Protein AF-0000000075577042 (afdb_homodimer)

Structure (mmCIF, N/CA/C/O backbone):
data_AF-0000000075577042-model_v1
#
loop_
_entity.id
_entity.type
_entity.pdbx_description
1 polymer 'HD domain-containing protein'
#
loop_
_atom_site.group_PDB
_atom_site.id
_atom_site.type_symbol
_atom_site.label_atom_id
_atom_site.label_alt_id
_atom_site.label_comp_id
_atom_site.label_asym_id
_atom_site.label_entity_id
_atom_site.label_seq_id
_atom_site.pdbx_PDB_ins_code
_atom_site.Cartn_x
_atom_site.Cartn_y
_atom_site.Cartn_z
_atom_site.occupancy
_atom_site.B_iso_or_equiv
_atom_site.auth_seq_id
_atom_site.auth_comp_id
_atom_site.auth_asym_id
_atom_site.auth_atom_id
_atom_site.pdbx_PDB_model_num
ATOM 1 N N . MET A 1 1 ? -11.438 4.938 -19.297 1 55.34 1 MET A N 1
ATOM 2 C CA . MET A 1 1 ? -10.336 4.996 -20.25 1 55.34 1 MET A CA 1
ATOM 3 C C . MET A 1 1 ? -9 4.707 -19.578 1 55.34 1 MET A C 1
ATOM 5 O O . MET A 1 1 ? -8.234 3.854 -20.031 1 55.34 1 MET A O 1
ATOM 9 N N . GLU A 1 2 ? -8.664 5.363 -18.391 1 62.38 2 GLU A N 1
ATOM 10 C CA . GLU A 1 2 ? -7.391 5.164 -17.703 1 62.38 2 GLU A CA 1
ATOM 11 C C . GLU A 1 2 ? -7.266 3.74 -17.172 1 62.38 2 GLU A C 1
ATOM 13 O O . GLU A 1 2 ? -6.211 3.117 -17.281 1 62.38 2 GLU A O 1
ATOM 18 N N . GLU A 1 3 ? -8.32 3.244 -16.859 1 74.69 3 GLU A N 1
ATOM 19 C CA . GLU A 1 3 ? -8.32 1.887 -16.328 1 74.69 3 GLU A CA 1
ATOM 20 C C . GLU A 1 3 ? -7.992 0.864 -17.406 1 74.69 3 GLU A C 1
ATOM 22 O O . GLU A 1 3 ? -7.309 -0.129 -17.141 1 74.69 3 GLU A O 1
ATOM 27 N N . ARG A 1 4 ? -8.297 1.205 -18.578 1 78.69 4 ARG A N 1
ATOM 28 C CA . ARG A 1 4 ? -8.039 0.289 -19.688 1 78.69 4 ARG A CA 1
ATOM 29 C C . ARG A 1 4 ? -6.543 0.201 -19.984 1 78.69 4 ARG A C 1
ATOM 31 O O . ARG A 1 4 ? -6.027 -0.876 -20.297 1 78.69 4 ARG A O 1
ATOM 38 N N . LYS A 1 5 ? -5.844 1.28 -19.859 1 87.88 5 LYS A N 1
ATOM 39 C CA . LYS A 1 5 ? -4.406 1.312 -20.094 1 87.88 5 LYS A CA 1
ATOM 40 C C . LYS A 1 5 ? -3.66 0.428 -19.094 1 87.88 5 LYS A C 1
ATOM 42 O O . LYS A 1 5 ? -2.736 -0.297 -19.469 1 87.88 5 LYS A O 1
ATOM 47 N N . TYR A 1 6 ? -4.039 0.477 -17.922 1 92.12 6 TYR A N 1
ATOM 48 C CA . TYR A 1 6 ? -3.395 -0.328 -16.891 1 92.12 6 TYR A CA 1
ATOM 49 C C . TYR A 1 6 ? -3.674 -1.812 -17.094 1 92.12 6 TYR A C 1
ATOM 51 O O . TYR A 1 6 ? -2.795 -2.65 -16.891 1 92.12 6 TYR A O 1
ATOM 59 N N . TYR A 1 7 ? -4.848 -2.082 -17.562 1 91.19 7 TYR A N 1
ATOM 60 C CA . TYR A 1 7 ? -5.191 -3.475 -17.828 1 91.19 7 TYR A CA 1
ATOM 61 C C . TYR A 1 7 ? -4.355 -4.027 -18.969 1 91.19 7 TYR A C 1
ATOM 63 O O . TYR A 1 7 ? -3.873 -5.164 -18.906 1 91.19 7 TYR A O 1
ATOM 71 N N . ASP A 1 8 ? -4.238 -3.252 -19.969 1 93.5 8 ASP A N 1
ATOM 72 C CA . ASP A 1 8 ? -3.463 -3.674 -21.125 1 93.5 8 ASP A CA 1
ATOM 73 C C . ASP A 1 8 ? -2 -3.906 -20.75 1 93.5 8 ASP A C 1
ATOM 75 O O . ASP A 1 8 ? -1.391 -4.883 -21.188 1 93.5 8 ASP A O 1
ATOM 79 N N . GLU A 1 9 ? -1.479 -2.951 -20.031 1 95.5 9 GLU A N 1
ATOM 80 C CA . GLU A 1 9 ? -0.095 -3.084 -19.578 1 95.5 9 GLU A CA 1
ATOM 81 C C . GLU A 1 9 ? 0.085 -4.316 -18.703 1 95.5 9 GLU A C 1
ATOM 83 O O . GLU A 1 9 ? 1.055 -5.062 -18.859 1 95.5 9 GLU A O 1
ATOM 88 N N . PHE A 1 10 ? -0.866 -4.527 -17.828 1 96.44 10 PHE A N 1
ATOM 89 C CA . PHE A 1 10 ? -0.838 -5.691 -16.953 1 96.44 10 PHE A CA 1
ATOM 90 C C . PHE A 1 10 ? -0.884 -6.98 -17.766 1 96.44 10 PHE A C 1
ATOM 92 O O . PHE A 1 10 ? -0.1 -7.902 -17.531 1 96.44 10 PHE A O 1
ATOM 99 N N . GLU A 1 11 ? -1.709 -7.059 -18.734 1 95.12 11 GLU A N 1
ATOM 100 C CA . GLU A 1 11 ? -1.852 -8.234 -19.578 1 95.12 11 GLU A CA 1
ATOM 101 C C . GLU A 1 11 ? -0.576 -8.5 -20.375 1 95.12 11 GLU A C 1
ATOM 103 O O . GLU A 1 11 ? -0.197 -9.656 -20.578 1 95.12 11 GLU A O 1
ATOM 108 N N . THR A 1 12 ? -0.001 -7.473 -20.812 1 96.62 12 THR A N 1
ATOM 109 C CA . THR A 1 12 ? 1.25 -7.617 -21.547 1 96.62 12 THR A CA 1
ATOM 110 C C . THR A 1 12 ? 2.332 -8.227 -20.656 1 96.62 12 THR A C 1
ATOM 112 O O . THR A 1 12 ? 3.152 -9.016 -21.141 1 96.62 12 THR A O 1
ATOM 115 N N . ILE A 1 13 ? 2.334 -7.895 -19.438 1 97.38 13 ILE A N 1
ATOM 116 C CA . ILE A 1 13 ? 3.363 -8.312 -18.5 1 97.38 13 ILE A CA 1
ATOM 117 C C . ILE A 1 13 ? 3.133 -9.766 -18.094 1 97.38 13 ILE A C 1
ATOM 119 O O . ILE A 1 13 ? 4.082 -10.547 -17.984 1 97.38 13 ILE A O 1
ATOM 123 N N . VAL A 1 14 ? 1.852 -10.148 -17.891 1 97.69 14 VAL A N 1
ATOM 124 C CA . VAL A 1 14 ? 1.598 -11.438 -17.25 1 97.69 14 VAL A CA 1
ATOM 125 C C . VAL A 1 14 ? 0.786 -12.328 -18.188 1 97.69 14 VAL A C 1
ATOM 127 O O . VAL A 1 14 ? 0.326 -13.398 -17.797 1 97.69 14 VAL A O 1
ATOM 130 N N . GLY A 1 15 ? 0.576 -11.961 -19.438 1 96.44 15 GLY A N 1
ATOM 131 C CA . GLY A 1 15 ? -0.274 -12.688 -20.359 1 96.44 15 GLY A CA 1
ATOM 132 C C . GLY A 1 15 ? 0.127 -14.141 -20.516 1 96.44 15 GLY A C 1
ATOM 133 O O . GLY A 1 15 ? -0.731 -15.023 -20.609 1 96.44 15 GLY A O 1
ATOM 134 N N . ASP A 1 16 ? 1.371 -14.438 -20.609 1 97.31 16 ASP A N 1
ATOM 135 C CA . ASP A 1 16 ? 1.864 -15.797 -20.781 1 97.31 16 ASP A CA 1
ATOM 136 C C . ASP A 1 16 ? 1.497 -16.672 -19.578 1 97.31 16 ASP A C 1
ATOM 138 O O . ASP A 1 16 ? 1.239 -17.859 -19.719 1 97.31 16 ASP A O 1
ATOM 142 N N . ILE A 1 17 ? 1.481 -16.062 -18.344 1 97.38 17 ILE A N 1
ATOM 143 C CA . ILE A 1 17 ? 1.089 -16.797 -17.141 1 97.38 17 ILE A CA 1
ATOM 144 C C . ILE A 1 17 ? -0.416 -17.062 -17.172 1 97.38 17 ILE A C 1
ATOM 146 O O . ILE A 1 17 ? -0.865 -18.172 -16.906 1 97.38 17 ILE A O 1
ATOM 150 N N . LEU A 1 18 ? -1.154 -16.109 -17.609 1 95.75 18 LEU A N 1
ATOM 151 C CA . LEU A 1 18 ? -2.611 -16.156 -17.578 1 95.75 18 LEU A CA 1
ATOM 152 C C . LEU A 1 18 ? -3.137 -17.266 -18.484 1 95.75 18 LEU A C 1
ATOM 154 O O . LEU A 1 18 ? -4.141 -17.906 -18.172 1 95.75 18 LEU A O 1
ATOM 158 N N . ILE A 1 19 ? -2.459 -17.484 -19.531 1 95 19 ILE A N 1
ATOM 159 C CA . ILE A 1 19 ? -2.988 -18.422 -20.516 1 95 19 ILE A CA 1
ATOM 160 C C . ILE A 1 19 ? -2.336 -19.781 -20.328 1 95 19 ILE A C 1
ATOM 162 O O . ILE A 1 19 ? -2.678 -20.75 -21.016 1 95 19 ILE A O 1
ATOM 166 N N . HIS A 1 20 ? -1.366 -19.859 -19.438 1 96.5 20 HIS A N 1
ATOM 167 C CA . HIS A 1 20 ? -0.684 -21.125 -19.219 1 96.5 20 HIS A CA 1
ATOM 168 C C . HIS A 1 20 ? -1.641 -22.172 -18.672 1 96.5 20 HIS A C 1
ATOM 170 O O . HIS A 1 20 ? -2.42 -21.891 -17.766 1 96.5 20 HIS A O 1
ATOM 176 N N . ASN A 1 21 ? -1.578 -23.391 -19.156 1 96.06 21 ASN A N 1
ATOM 177 C CA . ASN A 1 21 ? -2.5 -24.453 -18.797 1 96.06 21 ASN A CA 1
ATOM 178 C C . ASN A 1 21 ? -2.465 -24.75 -17.312 1 96.06 21 ASN A C 1
ATOM 180 O O . ASN A 1 21 ? -3.51 -24.922 -16.672 1 96.06 21 ASN A O 1
ATOM 184 N N . GLU A 1 22 ? -1.273 -24.812 -16.766 1 96.25 22 GLU A N 1
ATOM 185 C CA . GLU A 1 22 ? -1.146 -25.141 -15.352 1 96.25 22 GLU A CA 1
ATOM 186 C C . GLU A 1 22 ? -1.732 -24.047 -14.469 1 96.25 22 GLU A C 1
ATOM 188 O O . GLU A 1 22 ? -2.342 -24.328 -13.438 1 96.25 22 GLU A O 1
ATOM 193 N N . PHE A 1 23 ? -1.488 -22.797 -14.836 1 96 23 PHE A N 1
ATOM 194 C CA . PHE A 1 23 ? -2.037 -21.688 -14.062 1 96 23 PHE A CA 1
ATOM 195 C C . PHE A 1 23 ? -3.559 -21.672 -14.148 1 96 23 PHE A C 1
ATOM 197 O O . PHE A 1 23 ? -4.238 -21.375 -13.164 1 96 23 PHE A O 1
ATOM 204 N N . GLN A 1 24 ? -4.113 -22.047 -15.273 1 93.94 24 GLN A N 1
ATOM 205 C CA . GLN A 1 24 ? -5.555 -22.062 -15.484 1 93.94 24 GLN A CA 1
ATOM 206 C C . GLN A 1 24 ? -6.23 -23.094 -14.586 1 93.94 24 GLN A C 1
ATOM 208 O O . GLN A 1 24 ? -7.426 -22.984 -14.297 1 93.94 24 GLN A O 1
ATOM 213 N N . LYS A 1 25 ? -5.484 -24.062 -14.078 1 92.81 25 LYS A N 1
ATOM 214 C CA . LYS A 1 25 ? -6.035 -25.078 -13.195 1 92.81 25 LYS A CA 1
ATOM 215 C C . LYS A 1 25 ? -6.473 -24.484 -11.859 1 92.81 25 LYS A C 1
ATOM 217 O O . LYS A 1 25 ? -7.262 -25.078 -11.133 1 92.81 25 LYS A O 1
ATOM 222 N N . LEU A 1 26 ? -5.973 -23.328 -11.562 1 93.31 26 LEU A N 1
ATOM 223 C CA . LEU A 1 26 ? -6.344 -22.656 -10.32 1 93.31 26 LEU A CA 1
ATOM 224 C C . LEU A 1 26 ? -7.832 -22.328 -10.305 1 93.31 26 LEU A C 1
ATOM 226 O O . LEU A 1 26 ? -8.406 -22.094 -9.242 1 93.31 26 LEU A O 1
ATOM 230 N N . LYS A 1 27 ? -8.453 -22.281 -11.445 1 89.75 27 LYS A N 1
ATOM 231 C CA . LYS A 1 27 ? -9.883 -21.984 -11.539 1 89.75 27 LYS A CA 1
ATOM 232 C C . LYS A 1 27 ? -10.711 -23.062 -10.82 1 89.75 27 LYS A C 1
ATOM 234 O O . LYS A 1 27 ? -11.828 -22.797 -10.383 1 89.75 27 LYS A O 1
ATOM 239 N N . LYS A 1 28 ? -10.125 -24.203 -10.641 1 88.31 28 LYS A N 1
ATOM 240 C CA . LYS A 1 28 ? -10.836 -25.328 -10.047 1 88.31 28 LYS A CA 1
ATOM 241 C C . LYS A 1 28 ? -10.656 -25.359 -8.531 1 88.31 28 LYS A C 1
ATOM 243 O O . LYS A 1 28 ? -11.281 -26.172 -7.848 1 88.31 28 LYS A O 1
ATOM 248 N N . ILE A 1 29 ? -9.812 -24.547 -8.078 1 87.31 29 ILE A N 1
ATOM 249 C CA . ILE A 1 29 ? -9.523 -24.547 -6.652 1 87.31 29 ILE A CA 1
ATOM 250 C C . ILE A 1 29 ? -10.305 -23.406 -5.98 1 87.31 29 ILE A C 1
ATOM 252 O O . ILE A 1 29 ? -10.195 -22.25 -6.383 1 87.31 29 ILE A O 1
ATOM 256 N N . ASP A 1 30 ? -11.055 -23.781 -5.027 1 80.44 30 ASP A N 1
ATOM 257 C CA . ASP A 1 30 ? -11.852 -22.812 -4.301 1 80.44 30 ASP A CA 1
ATOM 258 C C . ASP A 1 30 ? -10.969 -21.969 -3.375 1 80.44 30 ASP A C 1
ATOM 260 O O . ASP A 1 30 ? -10.062 -22.484 -2.73 1 80.44 30 ASP A O 1
ATOM 264 N N . HIS A 1 31 ? -11.195 -20.688 -3.375 1 79.75 31 HIS A N 1
ATOM 265 C CA . HIS A 1 31 ? -10.531 -19.719 -2.498 1 79.75 31 HIS A CA 1
ATOM 266 C C . HIS A 1 31 ? -11.492 -18.625 -2.07 1 79.75 31 HIS A C 1
ATOM 268 O O . HIS A 1 31 ? -11.805 -17.719 -2.855 1 79.75 31 HIS A O 1
ATOM 274 N N . HIS A 1 32 ? -11.82 -18.641 -0.871 1 70.94 32 HIS A N 1
ATOM 275 C CA . HIS A 1 32 ? -12.703 -17.641 -0.269 1 70.94 32 HIS A CA 1
ATOM 276 C C . HIS A 1 32 ? -13.969 -17.453 -1.096 1 70.94 32 HIS A C 1
ATOM 278 O O . HIS A 1 32 ? -14.453 -16.328 -1.256 1 70.94 32 HIS A O 1
ATOM 284 N N . GLY A 1 33 ? -14.359 -18.453 -1.792 1 67.5 33 GLY A N 1
ATOM 285 C CA . GLY A 1 33 ? -15.602 -18.375 -2.537 1 67.5 33 GLY A CA 1
ATOM 286 C C . GLY A 1 33 ? -15.43 -17.828 -3.941 1 67.5 33 GLY A C 1
ATOM 287 O O . GLY A 1 33 ? -16.359 -17.875 -4.746 1 67.5 33 GLY A O 1
ATOM 288 N N . ASN A 1 34 ? -14.359 -17.25 -4.391 1 69.25 34 ASN A N 1
ATOM 289 C CA . ASN A 1 34 ? -14.156 -16.609 -5.684 1 69.25 34 ASN A CA 1
ATOM 290 C C . ASN A 1 34 ? -13.25 -17.438 -6.59 1 69.25 34 ASN A C 1
ATOM 292 O O . ASN A 1 34 ? -13.211 -17.219 -7.801 1 69.25 34 ASN A O 1
ATOM 296 N N . GLY A 1 35 ? -12.547 -18.438 -5.965 1 85.25 35 GLY A N 1
ATOM 297 C CA . GLY A 1 35 ? -11.578 -19.234 -6.699 1 85.25 35 GLY A CA 1
ATOM 298 C C . GLY A 1 35 ? -10.164 -18.703 -6.602 1 85.25 35 GLY A C 1
ATOM 299 O O . GLY A 1 35 ? -9.961 -17.484 -6.543 1 85.25 35 GLY A O 1
ATOM 300 N N . LEU A 1 36 ? -9.305 -19.547 -6.633 1 92.56 36 LEU A N 1
ATOM 301 C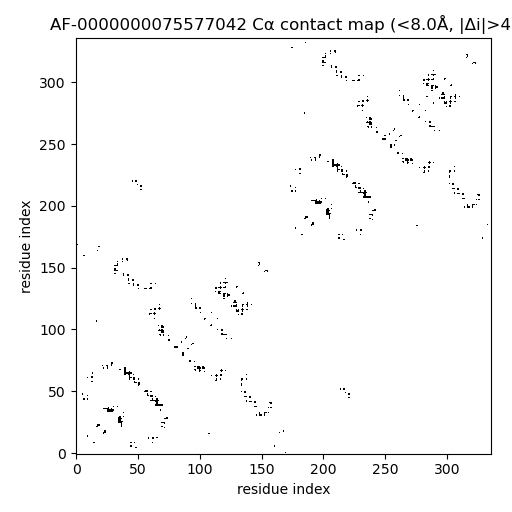 CA . LEU A 1 36 ? -7.895 -19.219 -6.453 1 92.56 36 LEU A CA 1
ATOM 302 C C . LEU A 1 36 ? -7.355 -18.453 -7.66 1 92.56 36 LEU A C 1
ATOM 304 O O . LEU A 1 36 ? -6.496 -17.578 -7.516 1 92.56 36 LEU A O 1
ATOM 308 N N . PHE A 1 37 ? -7.895 -18.734 -8.852 1 93.56 37 PHE A N 1
ATOM 309 C CA . PHE A 1 37 ? -7.484 -18.047 -10.062 1 93.56 37 PHE A CA 1
ATOM 310 C C . PHE A 1 37 ? -7.824 -16.562 -9.984 1 93.56 37 PHE A C 1
ATOM 312 O O . PHE A 1 37 ? -6.957 -15.711 -10.18 1 93.56 37 PHE A O 1
ATOM 319 N N . GLN A 1 38 ? -9.008 -16.25 -9.664 1 92.94 38 GLN A N 1
ATOM 320 C CA . GLN A 1 38 ? -9.453 -14.867 -9.578 1 92.94 38 GLN A CA 1
ATOM 321 C C . GLN A 1 38 ? -8.711 -14.109 -8.484 1 92.94 38 GLN A C 1
ATOM 323 O O . GLN A 1 38 ? -8.344 -12.945 -8.664 1 92.94 38 GLN A O 1
ATOM 328 N N . HIS A 1 39 ? -8.5 -14.781 -7.359 1 93.88 39 HIS A N 1
ATOM 329 C CA . HIS A 1 39 ? -7.738 -14.188 -6.266 1 93.88 39 HIS A CA 1
ATOM 330 C C . HIS A 1 39 ? -6.332 -13.812 -6.715 1 93.88 39 HIS A C 1
ATOM 332 O O . HIS A 1 39 ? -5.871 -12.695 -6.469 1 93.88 39 HIS A O 1
ATOM 338 N N . SER A 1 40 ? -5.676 -14.711 -7.383 1 96.5 40 SER A N 1
ATOM 339 C CA . SER A 1 40 ? -4.305 -14.508 -7.836 1 96.5 40 SER A CA 1
ATOM 340 C C . SER A 1 40 ? -4.215 -13.352 -8.828 1 96.5 40 SER A C 1
ATOM 342 O O . SER A 1 40 ? -3.295 -12.539 -8.766 1 96.5 40 SER A O 1
ATOM 344 N N . VAL A 1 41 ? -5.184 -13.305 -9.711 1 95.69 41 VAL A N 1
ATOM 345 C CA . VAL A 1 41 ? -5.199 -12.25 -10.719 1 95.69 41 VAL A CA 1
ATOM 346 C C . VAL A 1 41 ? -5.445 -10.898 -10.055 1 95.69 41 VAL A C 1
ATOM 348 O O . VAL A 1 41 ? -4.805 -9.898 -10.391 1 95.69 41 VAL A O 1
ATOM 351 N N . ALA A 1 42 ? -6.344 -10.883 -9.133 1 94.94 42 ALA A N 1
ATOM 352 C CA . ALA A 1 42 ? -6.641 -9.641 -8.414 1 94.94 42 ALA A CA 1
ATOM 353 C C . ALA A 1 42 ? -5.406 -9.133 -7.672 1 94.94 42 ALA A C 1
ATOM 355 O O . ALA A 1 42 ? -5.055 -7.957 -7.773 1 94.94 42 ALA A O 1
ATOM 356 N N . VAL A 1 43 ? -4.816 -10.07 -6.949 1 97.31 43 VAL A N 1
ATOM 357 C CA . VAL A 1 43 ? -3.617 -9.703 -6.207 1 97.31 43 VAL A CA 1
ATOM 358 C C . VAL A 1 43 ? -2.531 -9.234 -7.172 1 97.31 43 VAL A C 1
ATOM 360 O O . VAL A 1 43 ? -1.835 -8.258 -6.906 1 97.31 43 VAL A O 1
ATOM 363 N N . GLY A 1 44 ? -2.381 -9.945 -8.266 1 98.06 44 GLY A N 1
ATOM 364 C CA . GLY A 1 44 ? -1.432 -9.539 -9.289 1 98.06 44 GLY A CA 1
ATOM 365 C C . GLY A 1 44 ? -1.694 -8.141 -9.82 1 98.06 44 GLY A C 1
ATOM 366 O O . GLY A 1 44 ? -0.778 -7.32 -9.906 1 98.06 44 GLY A O 1
ATOM 367 N N . TYR A 1 45 ? -2.922 -7.883 -10.109 1 96.75 45 TYR A N 1
ATOM 368 C CA . TYR A 1 45 ? -3.285 -6.613 -10.727 1 96.75 45 TYR A CA 1
ATOM 369 C C . TYR A 1 45 ? -3.086 -5.457 -9.758 1 96.75 45 TYR A C 1
ATOM 371 O O . TYR A 1 45 ? -2.49 -4.438 -10.109 1 96.75 45 TYR A O 1
ATOM 379 N N . TYR A 1 46 ? -3.572 -5.578 -8.602 1 96.81 46 TYR A N 1
ATOM 380 C CA . TYR A 1 46 ? -3.467 -4.488 -7.641 1 96.81 46 TYR A CA 1
ATOM 381 C C . TYR A 1 46 ? -2.018 -4.277 -7.215 1 96.81 46 TYR A C 1
ATOM 383 O O . TYR A 1 46 ? -1.603 -3.146 -6.945 1 96.81 46 TYR A O 1
ATOM 391 N N . SER A 1 47 ? -1.264 -5.336 -7.102 1 98.06 47 SER A N 1
ATOM 392 C CA . SER A 1 47 ? 0.161 -5.184 -6.828 1 98.06 47 SER A CA 1
ATOM 393 C C . SER A 1 47 ? 0.859 -4.422 -7.949 1 98.06 47 SER A C 1
ATOM 395 O O . SER A 1 47 ? 1.718 -3.574 -7.691 1 98.06 47 SER A O 1
ATOM 397 N N . PHE A 1 48 ? 0.472 -4.758 -9.188 1 97.88 48 PHE A N 1
ATOM 398 C CA . PHE A 1 48 ? 0.973 -4.043 -10.359 1 97.88 48 PHE A CA 1
ATOM 399 C C . PHE A 1 48 ? 0.623 -2.564 -10.281 1 97.88 48 PHE A C 1
ATOM 401 O O . PHE A 1 48 ? 1.469 -1.705 -10.539 1 97.88 48 PHE A O 1
ATOM 408 N N . ARG A 1 49 ? -0.567 -2.301 -9.891 1 96.88 49 ARG A N 1
ATOM 409 C CA . ARG A 1 49 ? -1.02 -0.917 -9.797 1 96.88 49 ARG A CA 1
ATOM 410 C C . ARG A 1 49 ? -0.234 -0.154 -8.734 1 96.88 49 ARG A C 1
ATOM 412 O O . ARG A 1 49 ? 0.126 1.008 -8.938 1 96.88 49 ARG A O 1
ATOM 419 N N . VAL A 1 50 ? -0.007 -0.759 -7.656 1 96.5 50 VAL A N 1
ATOM 420 C CA . VAL A 1 50 ? 0.768 -0.148 -6.582 1 96.5 50 VAL A CA 1
ATOM 421 C C . VAL A 1 50 ? 2.205 0.083 -7.047 1 96.5 50 VAL A C 1
ATOM 423 O O . VAL A 1 50 ? 2.773 1.153 -6.816 1 96.5 50 VAL A O 1
ATOM 426 N N . ALA A 1 51 ? 2.758 -0.899 -7.688 1 96.69 51 ALA A N 1
ATOM 427 C CA . ALA A 1 51 ? 4.113 -0.766 -8.211 1 96.69 51 ALA A CA 1
ATOM 428 C C . ALA A 1 51 ? 4.211 0.414 -9.18 1 96.69 51 ALA A C 1
ATOM 430 O O . ALA A 1 51 ? 5.184 1.175 -9.141 1 96.69 51 ALA A O 1
ATOM 431 N N . ARG A 1 52 ? 3.236 0.498 -9.984 1 95.5 52 ARG A N 1
ATOM 432 C CA . ARG A 1 52 ? 3.203 1.578 -10.969 1 95.5 52 ARG A CA 1
ATOM 433 C C . ARG A 1 52 ? 3.102 2.938 -10.281 1 95.5 52 ARG A C 1
ATOM 435 O O . ARG A 1 52 ? 3.746 3.9 -10.703 1 95.5 52 ARG A O 1
ATOM 442 N N . LEU A 1 53 ? 2.305 3.014 -9.305 1 93.38 53 LEU A N 1
ATOM 443 C CA . LEU A 1 53 ? 2.08 4.25 -8.562 1 93.38 53 LEU A CA 1
ATOM 444 C C . LEU A 1 53 ? 3.371 4.734 -7.91 1 93.38 53 LEU A C 1
ATOM 446 O O . LEU A 1 53 ? 3.648 5.938 -7.891 1 93.38 53 LEU A O 1
ATOM 450 N N . PHE A 1 54 ? 4.195 3.809 -7.426 1 93.19 54 PHE A N 1
ATOM 451 C CA . PHE A 1 54 ? 5.355 4.188 -6.625 1 93.19 54 PHE A CA 1
ATOM 452 C C . PHE A 1 54 ? 6.637 4.066 -7.441 1 93.19 54 PHE A C 1
ATOM 454 O O . PHE A 1 54 ? 7.738 4.238 -6.91 1 93.19 54 PHE A O 1
ATOM 461 N N . GLY A 1 55 ? 6.488 3.723 -8.688 1 92.94 55 GLY A N 1
ATOM 462 C CA . GLY A 1 55 ? 7.641 3.641 -9.57 1 92.94 55 GLY A CA 1
ATOM 463 C C . GLY A 1 55 ? 8.523 2.441 -9.289 1 92.94 55 GLY A C 1
ATOM 464 O O . GLY A 1 55 ? 9.75 2.527 -9.406 1 92.94 55 GLY A O 1
ATOM 465 N N . LEU A 1 56 ? 7.977 1.399 -8.891 1 94.06 56 LEU A N 1
ATOM 466 C CA . LEU A 1 56 ? 8.695 0.161 -8.625 1 94.06 56 LEU A CA 1
ATOM 467 C C . LEU A 1 56 ? 8.75 -0.719 -9.867 1 94.06 56 LEU A C 1
ATOM 469 O O . LEU A 1 56 ? 8.289 -0.315 -10.938 1 94.06 56 LEU A O 1
ATOM 473 N N . ASP A 1 57 ? 9.391 -1.89 -9.758 1 96.75 57 ASP A N 1
ATOM 474 C CA . ASP A 1 57 ? 9.508 -2.82 -10.875 1 96.75 57 ASP A CA 1
ATOM 475 C C . ASP A 1 57 ? 8.188 -3.533 -11.141 1 96.75 57 ASP A C 1
ATOM 477 O O . ASP A 1 57 ? 7.957 -4.633 -10.641 1 96.75 57 ASP A O 1
ATOM 481 N N . CYS A 1 58 ? 7.418 -2.953 -12.023 1 97.81 58 CYS A N 1
ATOM 482 C CA . CYS A 1 58 ? 6.066 -3.416 -12.305 1 97.81 58 CYS A CA 1
ATOM 483 C C . CYS A 1 58 ? 6.074 -4.863 -12.789 1 97.81 58 CYS A C 1
ATOM 485 O O . CYS A 1 58 ? 5.238 -5.664 -12.367 1 97.81 58 CYS A O 1
ATOM 487 N N . ARG A 1 59 ? 6.965 -5.172 -13.617 1 98.12 59 ARG A N 1
ATOM 488 C CA . ARG A 1 59 ? 7.012 -6.516 -14.18 1 98.12 59 ARG A CA 1
ATOM 489 C C . ARG A 1 59 ? 7.285 -7.559 -13.102 1 98.12 59 ARG A C 1
ATOM 491 O O . ARG A 1 59 ? 6.551 -8.539 -12.984 1 98.12 59 ARG A O 1
ATOM 498 N N . SER A 1 60 ? 8.32 -7.336 -12.359 1 98.44 60 SER A N 1
ATOM 499 C CA . SER A 1 60 ? 8.695 -8.289 -11.32 1 98.44 60 SER A CA 1
ATOM 500 C C . SER A 1 60 ? 7.582 -8.461 -10.297 1 98.44 60 SER A C 1
ATOM 502 O O . SER A 1 60 ? 7.23 -9.586 -9.93 1 98.44 60 SER A O 1
ATOM 504 N N . ILE A 1 61 ? 7.035 -7.355 -9.898 1 98.5 61 ILE A N 1
ATOM 505 C CA . ILE A 1 61 ? 6.039 -7.391 -8.828 1 98.5 61 ILE A CA 1
ATOM 506 C C . ILE A 1 61 ? 4.754 -8.031 -9.344 1 98.5 61 ILE A C 1
ATOM 508 O O . ILE A 1 61 ? 4.156 -8.867 -8.664 1 98.5 61 ILE A O 1
ATOM 512 N N . ALA A 1 62 ? 4.32 -7.699 -10.539 1 98.62 62 ALA A N 1
ATOM 513 C CA . ALA A 1 62 ? 3.117 -8.297 -11.109 1 98.62 62 ALA A CA 1
ATOM 514 C C . ALA A 1 62 ? 3.262 -9.812 -11.234 1 98.62 62 ALA A C 1
ATOM 516 O O . ALA A 1 62 ? 2.373 -10.562 -10.828 1 98.62 62 ALA A O 1
ATOM 517 N N . ARG A 1 63 ? 4.367 -10.25 -11.734 1 98.62 63 ARG A N 1
ATOM 518 C CA . ARG A 1 63 ? 4.574 -11.672 -11.984 1 98.62 63 ARG A CA 1
ATOM 519 C C . ARG A 1 63 ? 4.742 -12.438 -10.688 1 98.62 63 ARG A C 1
ATOM 521 O O . ARG A 1 63 ? 4.18 -13.523 -10.523 1 98.62 63 ARG A O 1
ATOM 528 N N . GLY A 1 64 ? 5.508 -11.867 -9.734 1 98.62 64 GLY A N 1
ATOM 529 C CA . GLY A 1 64 ? 5.605 -12.5 -8.43 1 98.62 64 GLY A CA 1
ATOM 530 C C . GLY A 1 64 ? 4.273 -12.578 -7.707 1 98.62 64 GLY A C 1
ATOM 531 O O . GLY A 1 64 ? 3.961 -13.602 -7.082 1 98.62 64 GLY A O 1
ATOM 532 N N . ALA A 1 65 ? 3.512 -11.562 -7.848 1 98.69 65 ALA A N 1
ATOM 533 C CA . ALA A 1 65 ? 2.23 -11.477 -7.152 1 98.69 65 ALA A CA 1
ATOM 534 C C . ALA A 1 65 ? 1.229 -12.477 -7.723 1 98.69 65 ALA A C 1
ATOM 536 O O . ALA A 1 65 ? 0.521 -13.156 -6.973 1 98.69 65 ALA A O 1
ATOM 537 N N . ILE A 1 66 ? 1.121 -12.555 -9.039 1 98.06 66 ILE A N 1
ATOM 538 C CA . ILE A 1 66 ? 0.132 -13.438 -9.648 1 98.06 66 ILE A CA 1
ATOM 539 C C . ILE A 1 66 ? 0.452 -14.891 -9.297 1 98.06 66 ILE A C 1
ATOM 541 O O . ILE A 1 66 ? -0.451 -15.727 -9.195 1 98.06 66 ILE A O 1
ATOM 545 N N . LEU A 1 67 ? 1.704 -15.188 -9.008 1 98.25 67 LEU A N 1
ATOM 546 C CA . LEU A 1 67 ? 2.139 -16.562 -8.781 1 98.25 67 LEU A CA 1
ATOM 547 C C . LEU A 1 67 ? 2.242 -16.859 -7.289 1 98.25 67 LEU A C 1
ATOM 549 O O . LEU A 1 67 ? 2.666 -17.953 -6.895 1 98.25 67 LEU A O 1
ATOM 553 N N . HIS A 1 68 ? 1.856 -15.93 -6.426 1 97.88 68 HIS A N 1
ATOM 554 C CA . HIS A 1 68 ? 2.146 -16.078 -5 1 97.88 68 HIS A CA 1
ATOM 555 C C . HIS A 1 68 ? 1.466 -17.312 -4.422 1 97.88 68 HIS A C 1
ATOM 557 O O . HIS A 1 68 ? 2.004 -17.953 -3.516 1 97.88 68 HIS A O 1
ATOM 563 N N . ASP A 1 69 ? 0.343 -17.656 -4.957 1 95.12 69 ASP A N 1
ATOM 564 C CA . ASP A 1 69 ? -0.448 -18.781 -4.496 1 95.12 69 ASP A CA 1
ATOM 565 C C . ASP A 1 69 ? -0.569 -19.844 -5.59 1 95.12 69 ASP A C 1
ATOM 567 O O . ASP A 1 69 ? -1.633 -20.438 -5.766 1 95.12 69 ASP A O 1
ATOM 571 N N . PHE A 1 70 ? 0.437 -19.969 -6.336 1 96.31 70 PHE A N 1
ATOM 572 C CA . PHE A 1 70 ? 0.423 -20.938 -7.434 1 96.31 70 PHE A CA 1
ATOM 573 C C . PHE A 1 70 ? 0.655 -22.344 -6.914 1 96.31 70 PHE A C 1
ATOM 575 O O . PHE A 1 70 ? 1.642 -23 -7.277 1 96.31 70 PHE A O 1
ATOM 582 N N . PHE A 1 71 ? -0.347 -22.766 -6.086 1 90.56 71 PHE A N 1
ATOM 583 C CA . PHE A 1 71 ? -0.312 -24.141 -5.609 1 90.56 71 PHE A CA 1
ATOM 584 C C . PHE A 1 71 ? -1.429 -24.953 -6.246 1 90.56 71 PHE A C 1
ATOM 586 O O . PHE A 1 71 ? -2.514 -24.438 -6.512 1 90.56 71 PHE A O 1
ATOM 593 N N . LEU A 1 72 ? -1.25 -26.016 -6.922 1 82.44 72 LEU A N 1
ATOM 594 C CA . LEU A 1 72 ? -2.125 -26.797 -7.785 1 82.44 72 LEU A CA 1
ATOM 595 C C . LEU A 1 72 ? -2.92 -27.812 -6.969 1 82.44 72 LEU A C 1
ATOM 597 O O . LEU A 1 72 ? -3.781 -28.516 -7.512 1 82.44 72 LEU A O 1
ATOM 601 N N . GLU A 1 73 ? -2.686 -28.047 -5.738 1 73.25 73 GLU A N 1
ATOM 602 C CA . GLU A 1 73 ? -3.467 -28.984 -4.93 1 73.25 73 GLU A CA 1
ATOM 603 C C . GLU A 1 73 ? -4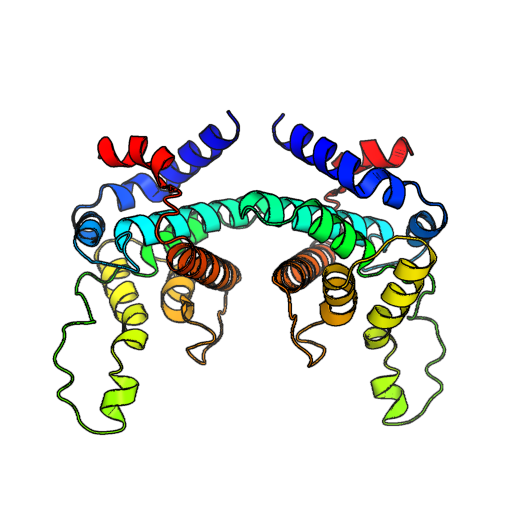.098 -28.281 -3.732 1 73.25 73 GLU A C 1
ATOM 605 O O . GLU A 1 73 ? -3.484 -27.391 -3.133 1 73.25 73 GLU A O 1
ATOM 610 N N . SER A 1 74 ? -5.484 -28.547 -3.676 1 59.47 74 SER A N 1
ATOM 611 C CA . SER A 1 74 ? -6.168 -27.953 -2.535 1 59.47 74 SER A CA 1
ATOM 612 C C . SER A 1 74 ? -5.621 -28.5 -1.217 1 59.47 74 SER A C 1
ATOM 614 O O . SER A 1 74 ? -5.371 -29.688 -1.091 1 59.47 74 SER A O 1
ATOM 616 N N . TRP A 1 75 ? -4.934 -27.734 -0.514 1 50.59 75 TRP A N 1
ATOM 617 C CA . TRP A 1 75 ? -4.422 -28.172 0.779 1 50.59 75 TRP A CA 1
ATOM 618 C C . TRP A 1 75 ? -5.562 -28.453 1.755 1 50.59 75 TRP A C 1
ATOM 620 O O . TRP A 1 75 ? -5.375 -29.125 2.764 1 50.59 75 TRP A O 1
ATOM 630 N N . GLN A 1 76 ? -6.672 -27.859 1.619 1 49.47 76 GLN A N 1
ATOM 631 C CA . GLN A 1 76 ? -7.719 -28.031 2.621 1 49.47 76 GLN A CA 1
ATOM 632 C C . GLN A 1 76 ? -8.102 -29.5 2.76 1 49.47 76 GLN A C 1
ATOM 634 O O . GLN A 1 76 ? -8.531 -29.938 3.828 1 49.47 76 GLN A O 1
ATOM 639 N N . GLY A 1 77 ? -8.078 -30.234 1.747 1 44.69 77 GLY A N 1
ATOM 640 C CA . GLY A 1 77 ? -8.578 -31.594 1.828 1 44.69 77 GLY A CA 1
ATOM 641 C C . GLY A 1 77 ? -7.547 -32.562 2.334 1 44.69 77 GLY A C 1
ATOM 642 O O . GLY A 1 77 ? -7.809 -33.781 2.402 1 44.69 77 GLY A O 1
ATOM 643 N N . LYS A 1 78 ? -6.438 -32.219 2.381 1 46.56 78 LYS A N 1
ATOM 644 C CA . LYS A 1 78 ? -5.574 -33.312 2.805 1 46.56 78 LYS A CA 1
ATOM 645 C C . LYS A 1 78 ? -5.777 -33.625 4.281 1 46.56 78 LYS A C 1
ATOM 647 O O . LYS A 1 78 ? -6.047 -32.75 5.086 1 46.56 78 LYS A O 1
ATOM 652 N N . VAL A 1 79 ? -6.18 -34.875 4.625 1 42.94 79 VAL A N 1
ATOM 653 C CA . VAL A 1 79 ? -6.516 -35.594 5.863 1 42.94 79 VAL A CA 1
ATOM 654 C C . VAL A 1 79 ? -5.543 -35.188 6.969 1 42.94 79 VAL A C 1
ATOM 656 O O . VAL A 1 79 ? -4.324 -35.281 6.805 1 42.94 79 VAL A O 1
ATOM 659 N N . LYS A 1 80 ? -6.051 -34.406 7.871 1 48.28 80 LYS A N 1
ATOM 660 C CA . LYS A 1 80 ? -5.496 -34.062 9.18 1 48.28 80 LYS A CA 1
ATOM 661 C C . LYS A 1 80 ? -4.945 -35.312 9.875 1 48.28 80 LYS A C 1
ATOM 663 O O . LYS A 1 80 ? -5.648 -35.938 10.664 1 48.28 80 LYS A O 1
ATOM 668 N N . THR A 1 81 ? -4.203 -36.031 9.211 1 41.56 81 THR A N 1
ATOM 669 C CA . THR A 1 81 ? -3.898 -37.25 9.953 1 41.56 81 THR A CA 1
ATOM 670 C C . THR A 1 81 ? -2.93 -36.969 11.102 1 41.56 81 THR A C 1
ATOM 672 O O . THR A 1 81 ? -2.637 -37.844 11.914 1 41.56 81 THR A O 1
ATOM 675 N N . GLY A 1 82 ? -1.957 -36.094 11.008 1 42.72 82 GLY A N 1
ATOM 676 C CA . GLY A 1 82 ? -0.946 -36.188 12.047 1 42.72 82 GLY A CA 1
ATOM 677 C C . GLY A 1 82 ? -1.336 -35.469 13.328 1 42.72 82 GLY A C 1
ATOM 678 O O . GLY A 1 82 ? -2.271 -34.688 13.336 1 42.72 82 GLY A O 1
ATOM 679 N N . LYS A 1 83 ? -1.036 -36.094 14.445 1 45.75 83 LYS A N 1
ATOM 680 C CA . LYS A 1 83 ? -1.228 -35.625 15.812 1 45.75 83 LYS A CA 1
ATOM 681 C C . LYS A 1 83 ? -0.076 -34.719 16.234 1 45.75 83 LYS A C 1
ATOM 683 O O . LYS A 1 83 ? 1.056 -34.875 15.781 1 45.75 83 LYS A O 1
ATOM 688 N N . GLY A 1 84 ? -0.163 -33.594 16.922 1 44.44 84 GLY A N 1
ATOM 689 C CA . GLY A 1 84 ? 0.744 -32.75 17.672 1 44.44 84 GLY A CA 1
ATOM 690 C C . GLY A 1 84 ? 1.305 -31.594 16.844 1 44.44 84 GLY A C 1
ATOM 691 O O . GLY A 1 84 ? 0.588 -31 16.047 1 44.44 84 GLY A O 1
ATOM 692 N N . LEU A 1 85 ? 2.695 -31.297 17.141 1 44.56 85 LEU A N 1
ATOM 693 C CA . LEU A 1 85 ? 3.461 -30.188 16.594 1 44.56 85 LEU A CA 1
ATOM 694 C C . LEU A 1 85 ? 3.52 -30.266 15.07 1 44.56 85 LEU A C 1
ATOM 696 O O . LEU A 1 85 ? 3.564 -29.234 14.391 1 44.56 85 LEU A O 1
ATOM 700 N N . LYS A 1 86 ? 3.703 -31.391 14.562 1 44.03 86 LYS A N 1
ATOM 701 C CA . LYS A 1 86 ? 3.693 -31.641 13.125 1 44.03 86 LYS A CA 1
ATOM 702 C C . LYS A 1 86 ? 2.371 -31.188 12.5 1 44.03 86 LYS A C 1
ATOM 704 O O . LYS A 1 86 ? 2.346 -30.688 11.375 1 44.03 86 LYS A O 1
ATOM 709 N N . ARG A 1 87 ? 1.338 -31.406 13.164 1 46.28 87 ARG A N 1
ATOM 710 C CA . ARG A 1 87 ? 0.004 -30.969 12.766 1 46.28 87 ARG A CA 1
ATOM 711 C C . ARG A 1 87 ? -0.049 -29.453 12.602 1 46.28 87 ARG A C 1
ATOM 713 O O . ARG A 1 87 ? -0.666 -28.953 11.664 1 46.28 87 ARG A O 1
ATOM 720 N N . ILE A 1 88 ? 0.525 -28.812 13.594 1 45.56 88 ILE A N 1
ATOM 721 C CA . ILE A 1 88 ? 0.518 -27.344 13.562 1 45.56 88 ILE A CA 1
ATOM 722 C C . ILE A 1 88 ? 1.344 -26.859 12.375 1 45.56 88 ILE A C 1
ATOM 724 O O . ILE A 1 88 ? 0.937 -25.938 11.664 1 45.56 88 ILE A O 1
ATOM 728 N N . LYS A 1 89 ? 2.557 -27.406 12.273 1 47.06 89 LYS A N 1
ATOM 729 C CA . LYS A 1 89 ? 3.412 -27.125 11.133 1 47.06 89 LYS A CA 1
ATOM 730 C C . LYS A 1 89 ? 2.736 -27.531 9.82 1 47.06 89 LYS A C 1
ATOM 732 O O . LYS A 1 89 ? 2.914 -26.875 8.797 1 47.06 89 LYS A O 1
ATOM 737 N N . GLU A 1 90 ? 2.193 -28.719 9.859 1 47.12 90 GLU A N 1
ATOM 738 C CA . GLU A 1 90 ? 1.357 -29.234 8.773 1 47.12 90 GLU A CA 1
ATOM 739 C C . GLU A 1 90 ? 0.11 -28.375 8.586 1 47.12 90 GLU A C 1
ATOM 741 O O . GLU A 1 90 ? -0.718 -28.656 7.715 1 47.12 90 GLU A O 1
ATOM 746 N N . MET A 1 91 ? -0.117 -27.641 9.617 1 50.03 91 MET A N 1
ATOM 747 C CA . MET A 1 91 ? -1.268 -26.797 9.289 1 50.03 91 MET A CA 1
ATOM 748 C C . MET A 1 91 ? -1.07 -26.109 7.938 1 50.03 91 MET A C 1
ATOM 750 O O . MET A 1 91 ? -0.174 -25.281 7.785 1 50.03 91 MET A O 1
ATOM 754 N N . HIS A 1 92 ? -1.303 -27 6.926 1 52.09 92 HIS A N 1
ATOM 755 C CA . HIS A 1 92 ? -1.312 -27 5.465 1 52.09 92 HIS A CA 1
ATOM 756 C C . HIS A 1 92 ? -1.371 -25.594 4.906 1 52.09 92 HIS A C 1
ATOM 758 O O . HIS A 1 92 ? -0.739 -25.281 3.891 1 52.09 92 HIS A O 1
ATOM 764 N N . GLY A 1 93 ? -1.79 -24.734 5.715 1 59.97 93 GLY A N 1
ATOM 765 C CA . GLY A 1 93 ? -1.969 -23.375 5.199 1 59.97 93 GLY A CA 1
ATOM 766 C C . GLY A 1 93 ? -0.673 -22.594 5.117 1 59.97 93 GLY A C 1
ATOM 767 O O . GLY A 1 93 ? -0.518 -21.734 4.254 1 59.97 93 GLY A O 1
ATOM 768 N N . PHE A 1 94 ? 0.376 -23.094 5.844 1 72 94 PHE A N 1
ATOM 769 C CA . PHE A 1 94 ? 1.608 -22.328 5.859 1 72 94 PHE A CA 1
ATOM 770 C C . PHE A 1 94 ? 2.652 -22.938 4.938 1 72 94 PHE A C 1
ATOM 772 O O . PHE A 1 94 ? 3.711 -22.344 4.711 1 72 94 PHE A O 1
ATOM 779 N N . SER A 1 95 ? 2.254 -24.016 4.289 1 81.44 95 SER A N 1
ATOM 780 C CA . SER A 1 95 ? 3.213 -24.656 3.391 1 81.44 95 SER A CA 1
ATOM 781 C C . SER A 1 95 ? 2.961 -24.25 1.942 1 81.44 95 SER A C 1
ATOM 783 O O . SER A 1 95 ? 3.822 -24.438 1.081 1 81.44 95 SER A O 1
ATOM 785 N N . HIS A 1 96 ? 1.881 -23.562 1.783 1 89.75 96 HIS A N 1
ATOM 786 C CA . HIS A 1 96 ? 1.499 -23.344 0.394 1 89.75 96 HIS A CA 1
ATOM 787 C C . HIS A 1 96 ? 2.48 -22.406 -0.303 1 89.75 96 HIS A C 1
ATOM 789 O O . HIS A 1 96 ? 2.701 -22.516 -1.511 1 89.75 96 HIS A O 1
ATOM 795 N N . PRO A 1 97 ? 3.17 -21.594 0.461 1 93.5 97 PRO A N 1
ATOM 796 C CA . PRO A 1 97 ? 4.109 -20.719 -0.246 1 93.5 97 PRO A CA 1
ATOM 797 C C . PRO A 1 97 ? 5.285 -21.484 -0.852 1 93.5 97 PRO A C 1
ATOM 799 O O . PRO A 1 97 ? 5.715 -21.172 -1.967 1 93.5 97 PRO A O 1
ATOM 802 N N . LYS A 1 98 ? 5.762 -22.422 -0.154 1 92.75 98 LYS A N 1
ATOM 803 C CA . LYS A 1 98 ? 6.863 -23.219 -0.679 1 92.75 98 LYS A CA 1
ATOM 804 C C . LYS A 1 98 ? 6.43 -24.016 -1.904 1 92.75 98 LYS A C 1
ATOM 806 O O . LYS A 1 98 ? 7.168 -24.094 -2.889 1 92.75 98 LYS A O 1
ATOM 811 N N . THR A 1 99 ? 5.27 -24.609 -1.812 1 93.5 99 THR A N 1
ATOM 812 C CA . THR A 1 99 ? 4.727 -25.344 -2.947 1 93.5 99 THR A CA 1
ATOM 813 C C . THR A 1 99 ? 4.535 -24.422 -4.148 1 93.5 99 THR A C 1
ATOM 815 O O . THR A 1 99 ? 4.848 -24.797 -5.281 1 93.5 99 THR A O 1
ATOM 818 N N . ALA A 1 100 ? 4.027 -23.25 -3.881 1 96.5 100 ALA A N 1
ATOM 819 C CA . ALA A 1 100 ? 3.832 -22.266 -4.945 1 96.5 100 ALA A CA 1
ATOM 820 C C . ALA A 1 100 ? 5.156 -21.922 -5.621 1 96.5 100 ALA A C 1
ATOM 822 O O . ALA A 1 100 ? 5.227 -21.812 -6.844 1 96.5 100 ALA A O 1
ATOM 823 N N . LEU A 1 101 ? 6.199 -21.812 -4.777 1 96.88 101 LEU A N 1
ATOM 824 C CA . LEU A 1 101 ? 7.508 -21.469 -5.332 1 96.88 101 LEU A CA 1
ATOM 825 C C . LEU A 1 101 ? 8.047 -22.609 -6.191 1 96.88 101 LEU A C 1
ATOM 827 O O . LEU A 1 101 ? 8.602 -22.359 -7.27 1 96.88 101 LEU A O 1
ATOM 831 N N . VAL A 1 102 ? 7.945 -23.781 -5.773 1 96.12 102 VAL A N 1
ATOM 832 C CA . VAL A 1 102 ? 8.398 -24.953 -6.531 1 96.12 102 VAL A CA 1
ATOM 833 C C . VAL A 1 102 ? 7.699 -25 -7.887 1 96.12 102 VAL A C 1
ATOM 835 O O . VAL A 1 102 ? 8.352 -25.156 -8.922 1 96.12 102 VAL A O 1
ATOM 838 N N . ASN A 1 103 ? 6.371 -24.797 -7.875 1 96.69 103 ASN A N 1
ATOM 839 C CA . ASN A 1 103 ? 5.613 -24.797 -9.125 1 96.69 103 ASN A CA 1
ATOM 840 C C . ASN A 1 103 ? 6.012 -23.625 -10.023 1 96.69 103 ASN A C 1
ATOM 842 O O . ASN A 1 103 ? 6.164 -23.797 -11.234 1 96.69 103 ASN A O 1
ATOM 846 N N . ALA A 1 104 ? 6.172 -22.484 -9.43 1 97.94 104 ALA A N 1
ATOM 847 C CA . ALA A 1 104 ? 6.547 -21.297 -10.195 1 97.94 104 ALA A CA 1
ATOM 848 C C . ALA A 1 104 ? 7.883 -21.516 -10.906 1 97.94 104 ALA A C 1
ATOM 850 O O . ALA A 1 104 ? 8.039 -21.141 -12.07 1 97.94 104 ALA A O 1
ATOM 851 N N . ARG A 1 105 ? 8.812 -22.109 -10.211 1 97.5 105 ARG A N 1
ATOM 852 C CA . ARG A 1 105 ? 10.133 -22.359 -10.781 1 97.5 105 ARG A CA 1
ATOM 853 C C . ARG A 1 105 ? 10.078 -23.422 -11.867 1 97.5 105 ARG A C 1
ATOM 855 O O . ARG A 1 105 ? 10.852 -23.391 -12.828 1 97.5 105 ARG A O 1
ATOM 862 N N . LYS A 1 106 ? 9.211 -24.297 -11.719 1 97.31 106 LYS A N 1
ATOM 863 C CA . LYS A 1 106 ? 9.07 -25.391 -12.68 1 97.31 106 LYS A CA 1
ATOM 864 C C . LYS A 1 106 ? 8.531 -24.891 -14.016 1 97.31 106 LYS A C 1
ATOM 866 O O . LYS A 1 106 ? 8.977 -25.344 -15.078 1 97.31 106 LYS A O 1
ATOM 871 N N . PHE A 1 107 ? 7.625 -23.906 -14 1 97.56 107 PHE A N 1
ATOM 872 C CA . PHE A 1 107 ? 6.879 -23.609 -15.219 1 97.56 107 PHE A CA 1
ATOM 873 C C . PHE A 1 107 ? 7.23 -22.219 -15.734 1 97.56 107 PHE A C 1
ATOM 875 O O . PHE A 1 107 ? 6.961 -21.906 -16.891 1 97.56 107 PHE A O 1
ATOM 882 N N . PHE A 1 108 ? 7.84 -21.375 -14.852 1 97.88 108 PHE A N 1
ATOM 883 C CA . PHE A 1 108 ? 8.141 -20.016 -15.25 1 97.88 108 PHE A CA 1
ATOM 884 C C . PHE A 1 108 ? 9.547 -19.609 -14.805 1 97.88 108 PHE A C 1
ATOM 886 O O . PHE A 1 108 ? 10.148 -20.281 -13.969 1 97.88 108 PHE A O 1
ATOM 893 N N . GLU A 1 109 ? 10.078 -18.531 -15.445 1 96.81 109 GLU A N 1
ATOM 894 C CA . GLU A 1 109 ? 11.328 -17.938 -14.992 1 96.81 109 GLU A CA 1
ATOM 895 C C . GLU A 1 109 ? 11.094 -16.969 -13.836 1 96.81 109 GLU A C 1
ATOM 897 O O . GLU A 1 109 ? 10.43 -15.938 -14 1 96.81 109 GLU A O 1
ATOM 902 N N . ILE A 1 110 ? 11.68 -17.328 -12.711 1 95.62 110 ILE A N 1
ATOM 903 C CA . ILE A 1 110 ? 11.477 -16.594 -11.477 1 95.62 110 ILE A CA 1
ATOM 904 C C . ILE A 1 110 ? 12.82 -16.094 -10.938 1 95.62 110 ILE A C 1
ATOM 906 O O . ILE A 1 110 ? 13.773 -16.859 -10.828 1 95.62 110 ILE A O 1
ATOM 910 N N . ASP A 1 111 ? 12.945 -14.812 -10.664 1 96.06 111 ASP A N 1
ATOM 911 C CA . ASP A 1 111 ? 14.164 -14.305 -10.031 1 96.06 111 ASP A CA 1
ATOM 912 C C . ASP A 1 111 ? 14.047 -14.328 -8.516 1 96.06 111 ASP A C 1
ATOM 914 O O . ASP A 1 111 ? 13.031 -14.773 -7.969 1 96.06 111 ASP A O 1
ATOM 918 N N . GLU A 1 112 ? 15.086 -13.922 -7.816 1 96.88 112 GLU A N 1
ATOM 919 C CA . GLU A 1 112 ? 15.141 -14.039 -6.363 1 96.88 112 GLU A CA 1
ATOM 920 C C . GLU A 1 112 ? 14.133 -13.117 -5.695 1 96.88 112 GLU A C 1
ATOM 922 O O . GLU A 1 112 ? 13.602 -13.438 -4.629 1 96.88 112 GLU A O 1
ATOM 927 N N . ARG A 1 113 ? 13.898 -12.008 -6.258 1 97.56 113 ARG A N 1
ATOM 928 C CA . ARG A 1 113 ? 12.906 -11.086 -5.719 1 97.56 113 ARG A CA 1
ATOM 929 C C . ARG A 1 113 ? 11.508 -11.695 -5.773 1 97.56 113 ARG A C 1
ATOM 931 O O . ARG A 1 113 ? 10.75 -11.625 -4.801 1 97.56 113 ARG A O 1
ATOM 938 N N . GLN A 1 114 ? 11.188 -12.281 -6.891 1 98.31 114 GLN A N 1
ATOM 939 C CA . GLN A 1 114 ? 9.898 -12.945 -7.047 1 98.31 114 GLN A CA 1
ATOM 940 C C . GLN A 1 114 ? 9.773 -14.141 -6.113 1 98.31 114 GLN A C 1
ATOM 942 O O . GLN A 1 114 ? 8.711 -14.383 -5.535 1 98.31 114 GLN A O 1
ATOM 947 N N . ALA A 1 115 ? 10.875 -14.852 -5.984 1 97.94 115 ALA A N 1
ATOM 948 C CA . ALA A 1 115 ? 10.883 -15.969 -5.039 1 97.94 115 ALA A CA 1
ATOM 949 C C . ALA A 1 115 ? 10.57 -15.492 -3.625 1 97.94 115 ALA A C 1
ATOM 951 O O . ALA A 1 115 ? 9.812 -16.141 -2.898 1 97.94 115 ALA A O 1
ATOM 952 N N . ASP A 1 116 ? 11.164 -14.414 -3.268 1 97.56 116 ASP A N 1
ATOM 953 C CA . ASP A 1 116 ? 10.922 -13.82 -1.956 1 97.56 116 ASP A CA 1
ATOM 954 C C . ASP A 1 116 ? 9.453 -13.422 -1.793 1 97.56 116 ASP A C 1
ATOM 956 O O . ASP A 1 116 ? 8.859 -13.648 -0.737 1 97.56 116 ASP A O 1
ATOM 960 N N . MET A 1 117 ? 8.836 -12.797 -2.785 1 97.88 117 MET A N 1
ATOM 961 C CA . MET A 1 117 ? 7.43 -12.406 -2.766 1 97.88 117 MET A CA 1
ATOM 962 C C . MET A 1 117 ? 6.535 -13.617 -2.496 1 97.88 117 MET A C 1
ATOM 964 O O . MET A 1 117 ? 5.613 -13.547 -1.681 1 97.88 117 MET A O 1
ATOM 968 N N . ILE A 1 118 ? 6.855 -14.688 -3.164 1 97.56 118 ILE A N 1
ATOM 969 C CA . ILE A 1 118 ? 6.02 -15.883 -3.109 1 97.56 118 ILE A CA 1
ATOM 970 C C . ILE A 1 118 ? 6.148 -16.547 -1.737 1 97.56 118 ILE A C 1
ATOM 972 O O . ILE A 1 118 ? 5.148 -16.797 -1.062 1 97.56 118 ILE A O 1
ATOM 976 N N . VAL A 1 119 ? 7.352 -16.672 -1.251 1 96.06 119 VAL A N 1
ATOM 977 C CA . VAL A 1 119 ? 7.602 -17.453 -0.051 1 96.06 119 VAL A CA 1
ATOM 978 C C . VAL A 1 119 ? 7.203 -16.656 1.188 1 96.06 119 VAL A C 1
ATOM 980 O O . VAL A 1 119 ? 6.766 -17.234 2.189 1 96.06 119 VAL A O 1
ATOM 983 N N . LYS A 1 120 ? 7.277 -15.414 1.1 1 95.69 120 LYS A N 1
ATOM 984 C CA . LYS A 1 120 ? 7.117 -14.625 2.316 1 95.69 120 LYS A CA 1
ATOM 985 C C . LYS A 1 120 ? 5.762 -13.93 2.342 1 95.69 120 LYS A C 1
ATOM 987 O O . LYS A 1 120 ? 5.484 -13.133 3.244 1 95.69 120 LYS A O 1
ATOM 992 N N . HIS A 1 121 ? 4.828 -14.203 1.45 1 95.31 121 HIS A N 1
ATOM 993 C CA . HIS A 1 121 ? 3.617 -13.406 1.312 1 95.31 121 HIS A CA 1
ATOM 994 C C . HIS A 1 121 ? 2.689 -13.602 2.504 1 95.31 121 HIS A C 1
ATOM 996 O O . HIS A 1 121 ? 1.763 -12.812 2.713 1 95.31 121 HIS A O 1
ATOM 1002 N N . MET A 1 122 ? 2.922 -14.594 3.291 1 91.06 122 MET A N 1
ATOM 1003 C CA . MET A 1 122 ? 2.047 -14.859 4.43 1 91.06 122 MET A CA 1
ATOM 1004 C C . MET A 1 122 ? 2.521 -14.109 5.672 1 91.06 122 MET A C 1
ATOM 1006 O O . MET A 1 122 ? 1.907 -14.211 6.734 1 91.06 122 MET A O 1
ATOM 1010 N N . PHE A 1 123 ? 3.52 -13.359 5.539 1 89.94 123 PHE A N 1
ATOM 1011 C CA . PHE A 1 123 ? 3.934 -12.508 6.648 1 89.94 123 PHE A CA 1
ATOM 1012 C C . PHE A 1 123 ? 2.811 -11.562 7.059 1 89.94 123 PHE A C 1
ATOM 1014 O O . PHE A 1 123 ? 2.105 -11.023 6.203 1 89.94 123 PHE A O 1
ATOM 1021 N N . PRO A 1 124 ? 2.578 -11.281 8.336 1 80.62 124 PRO A N 1
ATOM 1022 C CA . PRO A 1 124 ? 3.338 -11.695 9.516 1 80.62 124 PRO A CA 1
ATOM 1023 C C . PRO A 1 124 ? 2.834 -13 10.117 1 80.62 124 PRO A C 1
ATOM 1025 O O . PRO A 1 124 ? 3.234 -13.375 11.227 1 80.62 124 PRO A O 1
ATOM 1028 N N . LEU A 1 125 ? 1.886 -13.727 9.461 1 78.31 125 LEU A N 1
ATOM 1029 C CA . LEU A 1 125 ? 1.461 -15.031 9.953 1 78.31 125 LEU A CA 1
ATOM 1030 C C . LEU A 1 125 ? 2.643 -15.992 10.031 1 78.31 125 LEU A C 1
ATOM 1032 O O . LEU A 1 125 ? 2.645 -16.906 10.859 1 78.31 125 LEU A O 1
ATOM 1036 N N . THR A 1 126 ? 3.551 -15.844 9.156 1 78.31 126 THR A N 1
ATOM 1037 C CA . THR A 1 126 ? 4.855 -16.484 9.258 1 78.31 126 THR A CA 1
ATOM 1038 C C . THR A 1 126 ? 5.902 -15.5 9.766 1 78.31 126 THR A C 1
ATOM 1040 O O . THR A 1 126 ? 5.84 -14.305 9.477 1 78.31 126 THR A O 1
ATOM 1043 N N . PRO A 1 127 ? 6.832 -15.914 10.414 1 81 127 PRO A N 1
ATOM 1044 C CA . PRO A 1 127 ? 7.695 -15 11.172 1 81 127 PRO A CA 1
ATOM 1045 C C . PRO A 1 127 ? 8.789 -14.375 10.305 1 81 127 PRO A C 1
ATOM 1047 O O . PRO A 1 127 ? 9.414 -13.398 10.711 1 81 127 PRO A O 1
ATOM 1050 N N . ILE A 1 128 ? 9.055 -14.875 9.195 1 84.06 128 ILE A N 1
ATOM 1051 C CA . ILE A 1 128 ? 10.148 -14.359 8.383 1 84.06 128 ILE A CA 1
ATOM 1052 C C . ILE A 1 128 ? 9.664 -13.172 7.551 1 84.06 128 ILE A C 1
ATOM 1054 O O . ILE A 1 128 ? 8.844 -13.344 6.648 1 84.06 128 ILE A O 1
ATOM 1058 N N . PRO A 1 129 ? 10.211 -12.016 7.801 1 88.75 129 PRO A N 1
ATOM 1059 C CA . PRO A 1 129 ? 9.742 -10.82 7.098 1 88.75 129 PRO A CA 1
ATOM 1060 C C . PRO A 1 129 ? 10.242 -10.758 5.656 1 88.75 129 PRO A C 1
ATOM 1062 O O . PRO A 1 129 ? 11.281 -11.336 5.328 1 88.75 129 PRO A O 1
ATOM 1065 N N . PRO A 1 130 ? 9.5 -9.969 4.785 1 92.25 130 PRO A N 1
ATOM 1066 C CA . PRO A 1 130 ? 9.938 -9.742 3.406 1 92.25 130 PRO A CA 1
ATOM 1067 C C . PRO A 1 130 ? 11.297 -9.039 3.332 1 92.25 130 PRO A C 1
ATOM 1069 O O . PRO A 1 130 ? 11.609 -8.203 4.184 1 92.25 130 PRO A O 1
ATOM 1072 N N . LYS A 1 131 ? 12.023 -9.422 2.309 1 90.88 131 LYS A N 1
ATOM 1073 C 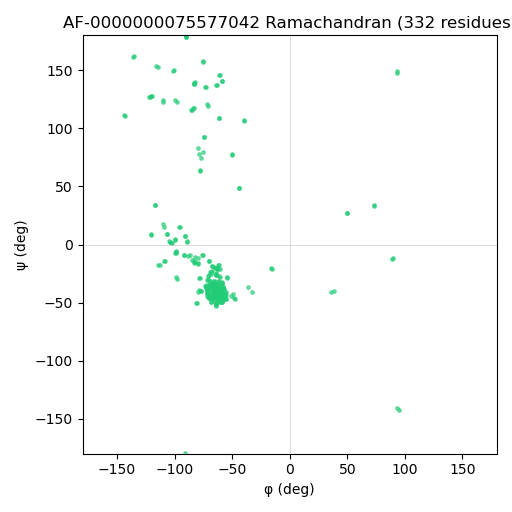CA . LYS A 1 131 ? 13.344 -8.836 2.115 1 90.88 131 LYS A CA 1
ATOM 1074 C C . LYS A 1 131 ? 13.305 -7.707 1.085 1 90.88 131 LYS A C 1
ATOM 1076 O O . LYS A 1 131 ? 14.125 -6.789 1.131 1 90.88 131 LYS A O 1
ATOM 1081 N N . HIS A 1 132 ? 12.414 -7.844 0.206 1 93.12 132 HIS A N 1
ATOM 1082 C CA . HIS A 1 132 ? 12.344 -6.898 -0.902 1 93.12 132 HIS A CA 1
ATOM 1083 C C . HIS A 1 132 ? 11.055 -6.082 -0.854 1 93.12 132 HIS A C 1
ATOM 1085 O O . HIS A 1 132 ? 10.039 -6.555 -0.346 1 93.12 132 HIS A O 1
ATOM 1091 N N . VAL A 1 133 ? 11.094 -4.941 -1.374 1 92.06 133 VAL A N 1
ATOM 1092 C CA . VAL A 1 133 ? 9.953 -4.031 -1.356 1 92.06 133 VAL A CA 1
ATOM 1093 C C . VAL A 1 133 ? 8.766 -4.68 -2.059 1 92.06 133 VAL A C 1
ATOM 1095 O O . VAL A 1 133 ? 7.617 -4.516 -1.629 1 92.06 133 VAL A O 1
ATOM 1098 N N . GLY A 1 134 ? 9.023 -5.375 -3.1 1 95.94 134 GLY A N 1
ATOM 1099 C CA . GLY A 1 134 ? 7.953 -6.074 -3.791 1 95.94 134 GLY A CA 1
ATOM 1100 C C . GLY A 1 134 ? 7.211 -7.055 -2.906 1 95.94 134 GLY A C 1
ATOM 1101 O O . GLY A 1 134 ? 5.996 -7.215 -3.029 1 95.94 134 GLY A O 1
ATOM 1102 N N . SER A 1 135 ? 7.93 -7.684 -2.037 1 97.06 135 SER A N 1
ATOM 1103 C CA . SER A 1 135 ? 7.324 -8.648 -1.128 1 97.06 135 SER A CA 1
ATOM 1104 C C . SER A 1 135 ? 6.379 -7.965 -0.144 1 97.06 135 SER A C 1
ATOM 1106 O O . SER A 1 135 ? 5.328 -8.508 0.193 1 97.06 135 SER A O 1
ATOM 1108 N N . TRP A 1 136 ? 6.789 -6.844 0.275 1 93.19 136 TRP A N 1
ATOM 1109 C CA . TRP A 1 136 ? 5.918 -6.066 1.153 1 93.19 136 TRP A CA 1
ATOM 1110 C C . TRP A 1 136 ? 4.633 -5.668 0.434 1 93.19 136 TRP A C 1
ATOM 1112 O O . TRP A 1 136 ? 3.545 -5.742 1.01 1 93.19 136 TRP A O 1
ATOM 1122 N N . VAL A 1 137 ? 4.762 -5.219 -0.785 1 95.88 137 VAL A N 1
ATOM 1123 C CA . VAL A 1 137 ? 3.615 -4.824 -1.598 1 95.88 137 VAL A CA 1
ATOM 1124 C C . VAL A 1 137 ? 2.662 -6.004 -1.756 1 95.88 137 VAL A C 1
ATOM 1126 O O . VAL A 1 137 ? 1.465 -5.887 -1.48 1 95.88 137 VAL A O 1
ATOM 1129 N N . VAL A 1 138 ? 3.201 -7.141 -2.123 1 98.06 138 VAL A N 1
ATOM 1130 C CA . VAL A 1 138 ? 2.383 -8.312 -2.398 1 98.06 138 VAL A CA 1
ATOM 1131 C C . VAL A 1 138 ? 1.695 -8.781 -1.115 1 98.06 138 VAL A C 1
ATOM 1133 O O . VAL A 1 138 ? 0.511 -9.125 -1.128 1 98.06 138 VAL A O 1
ATOM 1136 N N . THR A 1 139 ? 2.41 -8.773 -0.025 1 95.88 139 THR A N 1
ATOM 1137 C CA . THR A 1 139 ? 1.854 -9.18 1.263 1 95.88 139 THR A CA 1
ATOM 1138 C C . THR A 1 139 ? 0.685 -8.281 1.653 1 95.88 139 THR A C 1
ATOM 1140 O O . THR A 1 139 ? -0.384 -8.766 2.023 1 95.88 139 THR A O 1
ATOM 1143 N N . ALA A 1 140 ? 0.874 -6.992 1.501 1 93.75 140 ALA A N 1
ATOM 1144 C CA . ALA A 1 140 ? -0.167 -6.035 1.87 1 93.75 140 ALA A CA 1
ATOM 1145 C C . ALA A 1 140 ? -1.372 -6.148 0.941 1 93.75 140 ALA A C 1
ATOM 1147 O O . ALA A 1 140 ? -2.518 -6.164 1.398 1 93.75 140 ALA A O 1
ATOM 1148 N N . VAL A 1 141 ? -1.167 -6.223 -0.326 1 96.56 141 VAL A N 1
ATOM 1149 C CA . VAL A 1 141 ? -2.242 -6.297 -1.31 1 96.56 141 VAL A CA 1
ATOM 1150 C C . VAL A 1 141 ? -3.006 -7.605 -1.146 1 96.56 141 VAL A C 1
ATOM 1152 O O . VAL A 1 141 ? -4.238 -7.629 -1.208 1 96.56 141 VAL A O 1
ATOM 1155 N N . ASP A 1 142 ? -2.273 -8.727 -0.949 1 95.69 142 ASP A N 1
ATOM 1156 C CA . ASP A 1 142 ? -2.906 -10.023 -0.724 1 95.69 142 ASP A CA 1
ATOM 1157 C C . ASP A 1 142 ? -3.877 -9.961 0.453 1 95.69 142 ASP A C 1
ATOM 1159 O O . ASP A 1 142 ? -5.016 -10.422 0.351 1 95.69 142 ASP A O 1
ATOM 1163 N N . LYS A 1 143 ? -3.434 -9.391 1.521 1 91.5 143 LYS A N 1
ATOM 1164 C CA . LYS A 1 143 ? -4.277 -9.281 2.707 1 91.5 143 LYS A CA 1
ATOM 1165 C C . LYS A 1 143 ? -5.508 -8.414 2.43 1 91.5 143 LYS A C 1
ATOM 1167 O O . LYS A 1 143 ? -6.609 -8.734 2.885 1 91.5 143 LYS A O 1
ATOM 1172 N N . TRP A 1 144 ? -5.332 -7.387 1.708 1 91 144 TRP A N 1
ATOM 1173 C CA . TRP A 1 144 ? -6.449 -6.508 1.377 1 91 144 TRP A CA 1
ATOM 1174 C C . TRP A 1 144 ? -7.453 -7.223 0.478 1 91 144 TRP A C 1
ATOM 1176 O O . TRP A 1 144 ? -8.664 -7.16 0.716 1 91 144 TRP A O 1
ATOM 1186 N N . VAL A 1 145 ? -7 -7.863 -0.498 1 92.25 145 VAL A N 1
ATOM 1187 C CA . VAL A 1 145 ? -7.871 -8.562 -1.439 1 92.25 145 VAL A CA 1
ATOM 1188 C C . VAL A 1 145 ? -8.609 -9.688 -0.722 1 92.25 145 VAL A C 1
ATOM 1190 O O . VAL A 1 145 ? -9.828 -9.836 -0.879 1 92.25 145 VAL A O 1
ATOM 1193 N N . ALA A 1 146 ? -7.848 -10.43 0.07 1 89.38 146 ALA A N 1
ATOM 1194 C CA . ALA A 1 146 ? -8.453 -11.531 0.811 1 89.38 146 ALA A CA 1
ATOM 1195 C C . ALA A 1 146 ? -9.539 -11.031 1.757 1 89.38 146 ALA A C 1
ATOM 1197 O O . ALA A 1 146 ? -10.617 -11.625 1.849 1 89.38 146 ALA A O 1
ATOM 1198 N N . THR A 1 147 ? -9.234 -10 2.48 1 87.38 147 THR A N 1
ATOM 1199 C CA . THR A 1 147 ? -10.195 -9.43 3.42 1 87.38 147 THR A CA 1
ATOM 1200 C C . THR A 1 147 ? -11.461 -8.977 2.691 1 87.38 147 THR A C 1
ATOM 1202 O O . THR A 1 147 ? -12.57 -9.227 3.152 1 87.38 147 THR A O 1
ATOM 1205 N N . ASN A 1 148 ? -11.289 -8.289 1.59 1 86.38 148 ASN A N 1
ATOM 1206 C CA . ASN A 1 148 ? -12.438 -7.824 0.812 1 86.38 148 ASN A CA 1
ATOM 1207 C C . ASN A 1 148 ? -13.258 -8.992 0.277 1 86.38 148 ASN A C 1
ATOM 1209 O O . ASN A 1 148 ? -14.492 -8.914 0.224 1 86.38 148 ASN A O 1
ATOM 1213 N N . GLU A 1 149 ? -12.555 -9.992 -0.109 1 85.75 149 GLU A N 1
ATOM 1214 C CA . GLU A 1 149 ? -13.25 -11.18 -0.602 1 85.75 149 GLU A CA 1
ATOM 1215 C C . GLU A 1 149 ? -14.047 -11.859 0.511 1 85.75 149 GLU A C 1
ATOM 1217 O O . GLU A 1 149 ? -15.133 -12.375 0.272 1 85.75 149 GLU A O 1
ATOM 1222 N N . LEU A 1 150 ? -13.484 -11.82 1.617 1 79.56 150 LEU A N 1
ATOM 1223 C CA . LEU A 1 150 ? -14.141 -12.453 2.756 1 79.56 150 LEU A CA 1
ATOM 1224 C C . LEU A 1 150 ? -15.352 -11.641 3.199 1 79.56 150 LEU A C 1
ATOM 1226 O O . LEU A 1 150 ? -16.375 -12.203 3.611 1 79.56 150 LEU A O 1
ATOM 1230 N N . VAL A 1 151 ? -15.188 -10.367 3.133 1 77.38 151 VAL A N 1
ATOM 1231 C CA . VAL A 1 151 ? -16.234 -9.484 3.627 1 77.38 151 VAL A CA 1
ATOM 1232 C C . VAL A 1 151 ? -17.328 -9.336 2.568 1 77.38 151 VAL A C 1
ATOM 1234 O O . VAL A 1 151 ? -18.516 -9.344 2.889 1 77.38 151 VAL A O 1
ATOM 1237 N N . PHE A 1 152 ? -16.812 -9.023 1.359 1 71.5 152 PHE A N 1
ATOM 1238 C CA . PHE A 1 152 ? -17.797 -8.688 0.334 1 71.5 152 PHE A CA 1
ATOM 1239 C C . PHE A 1 152 ? -18.109 -9.898 -0.529 1 71.5 152 PHE A C 1
ATOM 1241 O O . PHE A 1 152 ? -19.031 -9.859 -1.347 1 71.5 152 PHE A O 1
ATOM 1248 N N . LYS A 1 153 ? -17.703 -11.047 -0.006 1 61 153 LYS A N 1
ATOM 1249 C CA . LYS A 1 153 ? -17.875 -12.305 -0.729 1 61 153 LYS A CA 1
ATOM 1250 C C . LYS A 1 153 ? -17.625 -12.117 -2.223 1 61 153 LYS A C 1
ATOM 1252 O O . LYS A 1 153 ? -17.141 -13.031 -2.895 1 61 153 LYS A O 1
ATOM 1257 N N . LYS A 1 154 ? -18.172 -10.844 -2.803 1 50.59 154 LYS A N 1
ATOM 1258 C CA . LYS A 1 154 ? -18.297 -10.75 -4.254 1 50.59 154 LYS A CA 1
ATOM 1259 C C . LYS A 1 154 ? -17.281 -9.773 -4.836 1 50.59 154 LYS A C 1
ATOM 1261 O O . LYS A 1 154 ? -17.469 -9.258 -5.938 1 50.59 154 LYS A O 1
ATOM 1266 N N . THR A 1 155 ? -16.297 -9.398 -4.238 1 46.09 155 THR A N 1
ATOM 1267 C CA . THR A 1 155 ? -15.602 -8.305 -4.914 1 46.09 155 THR A CA 1
ATOM 1268 C C . THR A 1 155 ? -14.812 -8.828 -6.117 1 46.09 155 THR A C 1
ATOM 1270 O O . THR A 1 155 ? -13.859 -9.586 -5.957 1 46.09 155 THR A O 1
ATOM 1273 N N . GLN A 1 156 ? -15.406 -9.062 -7.195 1 43.69 156 GLN A N 1
ATOM 1274 C CA . GLN A 1 156 ? -14.695 -9.523 -8.383 1 43.69 156 GLN A CA 1
ATOM 1275 C C . GLN A 1 156 ? -13.961 -8.375 -9.07 1 43.69 156 GLN A C 1
ATOM 1277 O O . GLN A 1 156 ? -14.602 -7.457 -9.602 1 43.69 156 GLN A O 1
ATOM 1282 N N . PRO A 1 157 ? -12.867 -7.879 -8.578 1 41.88 157 PRO A N 1
ATOM 1283 C CA . PRO A 1 157 ? -12.195 -6.914 -9.453 1 41.88 157 PRO A CA 1
ATOM 1284 C C . PRO A 1 157 ? -12.367 -7.238 -10.938 1 41.88 157 PRO A C 1
ATOM 1286 O O . PRO A 1 157 ? -12.344 -6.332 -11.773 1 41.88 157 PRO A O 1
ATOM 1289 N N . ILE A 1 158 ? -12.289 -8.508 -11.305 1 44.34 158 ILE A N 1
ATOM 1290 C CA . ILE A 1 158 ? -12.016 -9.133 -12.594 1 44.34 158 ILE A CA 1
ATOM 1291 C C . ILE A 1 158 ? -13.258 -9.047 -13.477 1 44.34 158 ILE A C 1
ATOM 1293 O O . ILE A 1 158 ? -13.266 -9.555 -14.602 1 44.34 158 ILE A O 1
ATOM 1297 N N . LYS A 1 159 ? -14.32 -8.641 -12.922 1 41.47 159 LYS A N 1
ATOM 1298 C CA . LYS A 1 159 ? -15.266 -8.617 -14.031 1 41.47 159 LYS A CA 1
ATOM 1299 C C . LYS A 1 159 ? -14.688 -7.887 -15.234 1 41.47 159 LYS A C 1
ATOM 1301 O O . LYS A 1 159 ? -14.883 -8.312 -16.375 1 41.47 159 LYS A O 1
ATOM 1306 N N . ARG A 1 160 ? -14.109 -6.871 -14.906 1 38.81 160 ARG A N 1
ATOM 1307 C CA . ARG A 1 160 ? -13.555 -6.195 -16.078 1 38.81 160 ARG A CA 1
ATOM 1308 C C . ARG A 1 160 ? -12.383 -6.98 -16.656 1 38.81 160 ARG A C 1
ATOM 1310 O O . ARG A 1 160 ? -12.141 -6.949 -17.859 1 38.81 160 ARG A O 1
ATOM 1317 N N . LEU A 1 161 ? -11.594 -7.625 -15.789 1 37.28 161 LEU A N 1
ATOM 1318 C CA . LEU A 1 161 ? -10.562 -8.477 -16.375 1 37.28 161 LEU A CA 1
ATOM 1319 C C . LEU A 1 161 ? -11.195 -9.688 -17.062 1 37.28 161 LEU A C 1
ATOM 1321 O O . LEU A 1 161 ? -10.57 -10.305 -17.938 1 37.28 161 LEU A O 1
ATOM 1325 N N . ARG A 1 162 ? -12.359 -10.047 -16.609 1 41.81 162 ARG A N 1
ATOM 1326 C CA . ARG A 1 162 ? -13.102 -11.141 -17.25 1 41.81 162 ARG A CA 1
ATOM 1327 C C . ARG A 1 162 ? -13.133 -10.977 -18.766 1 41.81 162 ARG A C 1
ATOM 1329 O O . ARG A 1 162 ? -13.031 -11.953 -19.5 1 41.81 162 ARG A O 1
ATOM 1336 N N . SER A 1 163 ? -13.438 -9.789 -19.078 1 38.78 163 SER A N 1
ATOM 1337 C CA . SER A 1 163 ? -13.438 -9.727 -20.531 1 38.78 163 SER A CA 1
ATOM 1338 C C . SER A 1 163 ? -12.117 -10.211 -21.109 1 38.78 163 SER A C 1
ATOM 1340 O O . SER A 1 163 ? -12.086 -10.836 -22.172 1 38.78 163 SER A O 1
ATOM 1342 N N . LEU A 1 164 ? -11.148 -10.062 -20.375 1 35.22 164 LEU A N 1
ATOM 1343 C CA . LEU A 1 164 ? -9.859 -10.531 -20.859 1 35.22 164 LEU A CA 1
ATOM 1344 C C . LEU A 1 164 ? -9.727 -12.039 -20.688 1 35.22 164 LEU A C 1
ATOM 1346 O O . LEU A 1 164 ? -9.164 -12.727 -21.547 1 35.22 164 LEU A O 1
ATOM 1350 N N . MET A 1 165 ? -10.164 -12.578 -19.594 1 37.22 165 MET A N 1
ATOM 1351 C CA . MET A 1 165 ? -10.078 -14.008 -19.281 1 37.22 165 MET A CA 1
ATOM 1352 C C . MET A 1 165 ? -10.961 -14.812 -20.234 1 37.22 165 MET A C 1
ATOM 1354 O O . MET A 1 165 ? -10.641 -15.961 -20.562 1 37.22 165 MET A O 1
ATOM 1358 N N . SER A 1 166 ? -12.109 -14.352 -20.453 1 37.56 166 SER A N 1
ATOM 1359 C CA . SER A 1 166 ? -12.938 -15.109 -21.375 1 37.56 166 SER A CA 1
ATOM 1360 C C . SER A 1 166 ? -12.297 -15.188 -22.75 1 37.56 166 SER A C 1
ATOM 1362 O O . SER A 1 166 ? -12.609 -16.078 -23.547 1 37.56 166 SER A O 1
ATOM 1364 N N . ARG A 1 167 ? -11.594 -14.281 -23.031 1 37.44 167 ARG A N 1
ATOM 1365 C CA . ARG A 1 167 ? -11.039 -14.414 -24.375 1 37.44 167 ARG A CA 1
ATOM 1366 C C . ARG A 1 167 ? -9.852 -15.367 -24.391 1 37.44 167 ARG A C 1
ATOM 1368 O O . ARG A 1 167 ? -9.328 -15.711 -25.453 1 37.44 167 ARG A O 1
ATOM 1375 N N . ALA A 1 168 ? -9.336 -15.758 -23.219 1 32.12 168 ALA A N 1
ATOM 1376 C CA . ALA A 1 168 ? -8.312 -16.797 -23.266 1 32.12 168 ALA A CA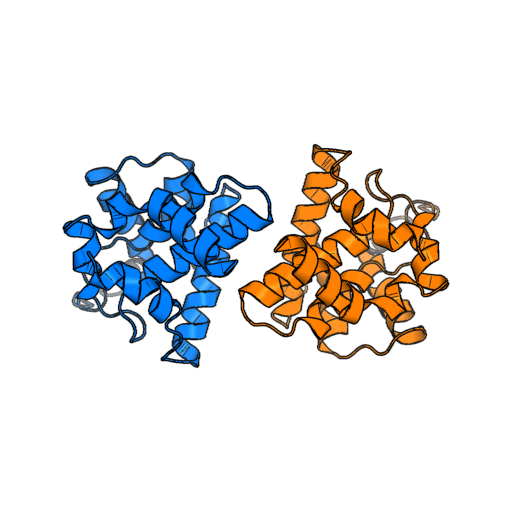 1
ATOM 1377 C C . ALA A 1 168 ? -8.93 -18.188 -23.188 1 32.12 168 ALA A C 1
ATOM 1379 O O . ALA A 1 168 ? -9.93 -18.391 -22.5 1 32.12 168 ALA A O 1
ATOM 1380 N N . MET B 1 1 ? -2.822 12.852 -18.938 1 55.09 1 MET B N 1
ATOM 1381 C CA . MET B 1 1 ? -4.238 13.18 -18.797 1 55.09 1 MET B CA 1
ATOM 1382 C C . MET B 1 1 ? -4.812 12.555 -17.531 1 55.09 1 MET B C 1
ATOM 1384 O O . MET B 1 1 ? -5.445 13.242 -16.719 1 55.09 1 MET B O 1
ATOM 1388 N N . GLU B 1 2 ? -4.574 11.219 -17.234 1 62.28 2 GLU B N 1
ATOM 1389 C CA . GLU B 1 2 ? -5.121 10.539 -16.062 1 62.28 2 GLU B CA 1
ATOM 1390 C C . GLU B 1 2 ? -4.539 11.117 -14.781 1 62.28 2 GLU B C 1
ATOM 1392 O O . GLU B 1 2 ? -5.266 11.336 -13.812 1 62.28 2 GLU B O 1
ATOM 1397 N N . GLU B 1 3 ? -3.404 11.523 -14.898 1 74.5 3 GLU B N 1
ATOM 1398 C CA . GLU B 1 3 ? -2.74 12.086 -13.734 1 74.5 3 GLU B CA 1
ATOM 1399 C C . GLU B 1 3 ? -3.35 13.43 -13.344 1 74.5 3 GLU B C 1
ATOM 1401 O O . GLU B 1 3 ? -3.469 13.75 -12.156 1 74.5 3 GLU B O 1
ATOM 1406 N N . ARG B 1 4 ? -3.893 14.07 -14.289 1 78.44 4 ARG B N 1
ATOM 1407 C CA . ARG B 1 4 ? -4.484 15.375 -14.023 1 78.44 4 ARG B CA 1
ATOM 1408 C C . ARG B 1 4 ? -5.793 15.242 -13.25 1 78.44 4 ARG B C 1
ATOM 1410 O O . ARG B 1 4 ? -6.082 16.047 -12.367 1 78.44 4 ARG B O 1
ATOM 1417 N N . LYS B 1 5 ? -6.547 14.227 -13.531 1 87.94 5 LYS B N 1
ATOM 1418 C CA . LYS B 1 5 ? -7.812 13.992 -12.844 1 87.94 5 LYS B CA 1
ATOM 1419 C C . LYS B 1 5 ? -7.59 13.711 -11.359 1 87.94 5 LYS B C 1
ATOM 1421 O O . LYS B 1 5 ? -8.328 14.219 -10.508 1 87.94 5 LYS B O 1
ATOM 1426 N N . TYR B 1 6 ? -6.641 12.984 -11.062 1 92.06 6 TYR B N 1
ATOM 1427 C CA . TYR B 1 6 ? -6.34 12.656 -9.672 1 92.06 6 TYR B CA 1
ATOM 1428 C C . TYR B 1 6 ? -5.852 13.883 -8.914 1 92.06 6 TYR B C 1
ATOM 1430 O O . TYR B 1 6 ? -6.195 14.078 -7.746 1 92.06 6 TYR B O 1
ATOM 1438 N N . TYR B 1 7 ? -5.125 14.688 -9.609 1 91.19 7 TYR B N 1
ATOM 1439 C CA . TYR B 1 7 ? -4.641 15.914 -8.977 1 91.19 7 TYR B CA 1
ATOM 1440 C C . TYR B 1 7 ? -5.797 16.859 -8.656 1 91.19 7 TYR B C 1
ATOM 1442 O O . TYR B 1 7 ? -5.832 17.453 -7.578 1 91.19 7 TYR B O 1
ATOM 1450 N N . ASP B 1 8 ? -6.66 16.969 -9.562 1 93.56 8 ASP B N 1
ATOM 1451 C CA . ASP B 1 8 ? -7.812 17.844 -9.375 1 93.56 8 ASP B CA 1
ATOM 1452 C C . ASP B 1 8 ? -8.68 17.359 -8.211 1 93.56 8 ASP B C 1
ATOM 1454 O O . ASP B 1 8 ? -9.141 18.156 -7.398 1 93.56 8 ASP B O 1
ATOM 1458 N N . GLU B 1 9 ? -8.922 16.078 -8.234 1 95.5 9 GLU B N 1
ATOM 1459 C CA . GLU B 1 9 ? -9.711 15.492 -7.152 1 95.5 9 GLU B CA 1
ATOM 1460 C C . GLU B 1 9 ? -9.016 15.688 -5.805 1 95.5 9 GLU B C 1
ATOM 1462 O O . GLU B 1 9 ? -9.664 16.047 -4.816 1 95.5 9 GLU B O 1
ATOM 1467 N N . PHE B 1 10 ? -7.723 15.477 -5.805 1 96.44 10 PHE B N 1
ATOM 1468 C CA . PHE B 1 10 ? -6.934 15.672 -4.594 1 96.44 10 PHE B CA 1
ATOM 1469 C C . PHE B 1 10 ? -7.016 17.109 -4.117 1 96.44 10 PHE B C 1
ATOM 1471 O O . PHE B 1 10 ? -7.242 17.375 -2.932 1 96.44 10 PHE B O 1
ATOM 1478 N N . GLU B 1 11 ? -6.906 18.047 -4.973 1 95.06 11 GLU B N 1
ATOM 1479 C CA . GLU B 1 11 ? -6.965 19.469 -4.641 1 95.06 11 GLU B CA 1
ATOM 1480 C C . GLU B 1 11 ? -8.336 19.844 -4.098 1 95.06 11 GLU B C 1
ATOM 1482 O O . GLU B 1 11 ? -8.445 20.672 -3.191 1 95.06 11 GLU B O 1
ATOM 1487 N N . THR B 1 12 ? -9.312 19.297 -4.664 1 96.62 12 THR B N 1
ATOM 1488 C CA . THR B 1 12 ? -10.664 19.562 -4.195 1 96.62 12 THR B CA 1
ATOM 1489 C C . THR B 1 12 ? -10.844 19.094 -2.754 1 96.62 12 THR B C 1
ATOM 1491 O O . THR B 1 12 ? -11.539 19.734 -1.965 1 96.62 12 THR B O 1
ATOM 1494 N N . ILE B 1 13 ? -10.227 18.031 -2.42 1 97.38 13 ILE B N 1
ATOM 1495 C CA . ILE B 1 13 ? -10.375 17.391 -1.114 1 97.38 13 ILE B CA 1
ATOM 1496 C C . ILE B 1 13 ? -9.578 18.172 -0.069 1 97.38 13 ILE B C 1
ATOM 1498 O O . ILE B 1 13 ? -10.047 18.375 1.054 1 97.38 13 ILE B O 1
ATOM 1502 N N . VAL B 1 14 ? -8.375 18.641 -0.452 1 97.62 14 VAL B N 1
ATOM 1503 C CA . VAL B 1 14 ? -7.465 19.141 0.572 1 97.62 14 VAL B CA 1
ATOM 1504 C C . VAL B 1 14 ? -7.133 20.609 0.288 1 97.62 14 VAL B C 1
ATOM 1506 O O . VAL B 1 14 ? -6.262 21.188 0.938 1 97.62 14 VAL B O 1
ATOM 1509 N N . GLY B 1 15 ? -7.777 21.25 -0.651 1 96.5 15 GLY B N 1
ATOM 1510 C CA . GLY B 1 15 ? -7.453 22.609 -1.065 1 96.5 15 GLY B CA 1
ATOM 1511 C C . GLY B 1 15 ? -7.473 23.609 0.081 1 96.5 15 GLY B C 1
ATOM 1512 O O . GLY B 1 15 ? -6.617 24.484 0.156 1 96.5 15 GLY B O 1
ATOM 1513 N N . ASP B 1 16 ? -8.398 23.531 0.965 1 97.31 16 ASP B N 1
ATOM 1514 C CA . ASP B 1 16 ? -8.516 24.453 2.098 1 97.31 16 ASP B CA 1
ATOM 1515 C C . ASP B 1 16 ? -7.312 24.328 3.031 1 97.31 16 ASP B C 1
ATOM 1517 O O . ASP B 1 16 ? -6.879 25.312 3.629 1 97.31 16 ASP B O 1
ATOM 1521 N N . ILE B 1 17 ? -6.762 23.078 3.17 1 97.44 17 ILE B N 1
ATOM 1522 C CA . ILE B 1 17 ? -5.578 22.859 3.994 1 97.44 17 ILE B CA 1
ATOM 1523 C C . ILE B 1 17 ? -4.355 23.453 3.301 1 97.44 17 ILE B C 1
ATOM 1525 O O . ILE B 1 17 ? -3.557 24.156 3.928 1 97.44 17 ILE B O 1
ATOM 1529 N N . LEU B 1 18 ? -4.285 23.312 2.031 1 95.69 18 LEU B N 1
ATOM 1530 C CA . LEU B 1 18 ? -3.123 23.703 1.248 1 95.69 18 LEU B CA 1
ATOM 1531 C C . LEU B 1 18 ? -2.945 25.219 1.284 1 95.69 18 LEU B C 1
ATOM 1533 O O . LEU B 1 18 ? -1.815 25.719 1.29 1 95.69 18 LEU B O 1
ATOM 1537 N N . ILE B 1 19 ? -4.004 25.891 1.347 1 95.06 19 ILE B N 1
ATOM 1538 C CA . ILE B 1 19 ? -3.908 27.344 1.232 1 95.06 19 ILE B CA 1
ATOM 1539 C C . ILE B 1 19 ? -3.941 27.969 2.623 1 95.06 19 ILE B C 1
ATOM 1541 O O . ILE B 1 19 ? -3.82 29.188 2.76 1 95.06 19 ILE B O 1
ATOM 1545 N N . HIS B 1 20 ? -4.168 27.172 3.617 1 96.5 20 HIS B N 1
ATOM 1546 C CA . HIS B 1 20 ? -4.234 27.703 4.973 1 96.5 20 HIS B CA 1
ATOM 1547 C C . HIS B 1 20 ? -2.896 28.297 5.395 1 96.5 20 HIS B C 1
ATOM 1549 O O . HIS B 1 20 ? -1.846 27.688 5.176 1 96.5 20 HIS B O 1
ATOM 1555 N N . ASN B 1 21 ? -2.902 29.438 6.031 1 96 21 ASN B N 1
ATOM 1556 C CA . ASN B 1 21 ? -1.697 30.172 6.398 1 96 21 ASN B CA 1
ATOM 1557 C C . ASN B 1 21 ? -0.791 29.344 7.309 1 96 21 ASN B C 1
ATOM 1559 O O . ASN B 1 21 ? 0.426 29.312 7.117 1 96 21 ASN B O 1
ATOM 1563 N N . GLU B 1 22 ? -1.375 28.703 8.273 1 96.25 22 GLU B N 1
ATOM 1564 C CA . GLU B 1 22 ? -0.578 27.922 9.227 1 96.25 22 GLU B CA 1
ATOM 1565 C C . GLU B 1 22 ? 0.085 26.734 8.547 1 96.25 22 GLU B C 1
ATOM 1567 O O . GLU B 1 22 ? 1.224 26.391 8.859 1 96.25 22 GLU B O 1
ATOM 1572 N N . PHE B 1 23 ? -0.65 26.062 7.664 1 95.94 23 PHE B N 1
ATOM 1573 C CA . PHE B 1 23 ? -0.076 24.938 6.953 1 95.94 23 PHE B CA 1
ATOM 1574 C C . PHE B 1 23 ? 1.051 25.391 6.031 1 95.94 23 PHE B C 1
ATOM 1576 O O . PHE B 1 23 ? 2.061 24.688 5.895 1 95.94 23 PHE B O 1
ATOM 1583 N N . GLN B 1 24 ? 0.938 26.547 5.457 1 93.94 24 GLN B N 1
ATOM 1584 C CA . GLN B 1 24 ? 1.944 27.094 4.547 1 93.94 24 GLN B CA 1
ATOM 1585 C C . GLN B 1 24 ? 3.256 27.359 5.277 1 93.94 24 GLN B C 1
ATOM 1587 O O . GLN B 1 24 ? 4.32 27.406 4.656 1 93.94 24 GLN B O 1
ATOM 1592 N N . LYS B 1 25 ? 3.219 27.469 6.59 1 92.75 25 LYS B N 1
ATOM 1593 C CA . LYS B 1 25 ? 4.422 27.719 7.379 1 92.75 25 LYS B CA 1
ATOM 1594 C C . LYS B 1 25 ? 5.363 26.516 7.332 1 92.75 25 LYS B C 1
ATOM 1596 O O . LYS B 1 25 ? 6.555 26.641 7.625 1 92.75 25 LYS B O 1
ATOM 1601 N N . LEU B 1 26 ? 4.836 25.391 6.965 1 93.31 26 LEU B N 1
ATOM 1602 C CA . LEU B 1 26 ? 5.66 24.188 6.875 1 93.31 26 LEU B CA 1
ATOM 1603 C C . LEU B 1 26 ? 6.738 24.344 5.809 1 93.31 26 LEU B C 1
ATOM 1605 O O . LEU B 1 26 ? 7.727 23.609 5.801 1 93.31 26 LEU B O 1
ATOM 1609 N N . LYS B 1 27 ? 6.547 25.25 4.887 1 89.81 27 LYS B N 1
ATOM 1610 C CA . LYS B 1 27 ? 7.527 25.5 3.834 1 89.81 27 LYS B CA 1
ATOM 1611 C C . LYS B 1 27 ? 8.859 25.953 4.422 1 89.81 27 LYS B C 1
ATOM 1613 O O . LYS B 1 27 ? 9.914 25.781 3.797 1 89.81 27 LYS B O 1
ATOM 1618 N N . LYS B 1 28 ? 8.812 26.453 5.621 1 88.38 28 LYS B N 1
ATOM 1619 C CA . LYS B 1 28 ? 10.008 27.016 6.254 1 88.38 28 LYS B CA 1
ATOM 1620 C C . LYS B 1 28 ? 10.734 25.953 7.078 1 88.38 28 LYS B C 1
ATOM 1622 O O . LYS B 1 28 ? 11.828 26.203 7.59 1 88.38 28 LYS B O 1
ATOM 1627 N N . ILE B 1 29 ? 10.125 24.859 7.227 1 87.38 29 ILE B N 1
ATOM 1628 C CA . ILE B 1 29 ? 10.711 23.797 8.039 1 87.38 29 ILE B CA 1
ATOM 1629 C C . ILE B 1 29 ? 11.406 22.781 7.137 1 87.38 29 ILE B C 1
ATOM 1631 O O . ILE B 1 29 ? 10.789 22.234 6.215 1 87.38 29 ILE B O 1
ATOM 1635 N N . ASP B 1 30 ? 12.633 22.609 7.391 1 80.62 30 ASP B N 1
ATOM 1636 C CA . ASP B 1 30 ? 13.406 21.641 6.602 1 80.62 30 ASP B CA 1
ATOM 1637 C C . ASP B 1 30 ? 13.031 20.203 6.957 1 80.62 30 ASP B C 1
ATOM 1639 O O . ASP B 1 30 ? 12.828 19.891 8.133 1 80.62 30 ASP B O 1
ATOM 1643 N N . HIS B 1 31 ? 12.867 19.406 5.961 1 80.12 31 HIS B N 1
ATOM 1644 C CA . HIS B 1 31 ? 12.594 17.969 6.09 1 80.12 31 HIS B CA 1
ATOM 1645 C C . HIS B 1 31 ? 13.281 17.188 4.98 1 80.12 31 HIS B C 1
ATOM 1647 O O . HIS B 1 31 ? 12.828 17.188 3.834 1 80.12 31 HIS B O 1
ATOM 1653 N N . HIS B 1 32 ? 14.227 16.453 5.344 1 71.38 32 HIS B N 1
ATOM 1654 C CA . HIS B 1 32 ? 14.977 15.594 4.438 1 71.38 32 HIS B CA 1
ATOM 1655 C C . HIS B 1 32 ? 15.445 16.375 3.209 1 71.38 32 HIS B C 1
ATOM 1657 O O . HIS B 1 32 ? 15.422 15.844 2.094 1 71.38 32 HIS B O 1
ATOM 1663 N N . GLY B 1 33 ? 15.625 17.625 3.34 1 67.94 33 GLY B N 1
ATOM 1664 C CA . GLY B 1 33 ? 16.156 18.406 2.24 1 67.94 33 GLY B CA 1
ATOM 1665 C C . GLY B 1 33 ? 15.07 18.953 1.323 1 67.94 33 GLY B C 1
ATOM 1666 O O . GLY B 1 33 ? 15.359 19.766 0.436 1 67.94 33 GLY B O 1
ATOM 1667 N N . ASN B 1 34 ? 13.812 18.594 1.336 1 69.19 34 ASN B N 1
ATOM 1668 C CA . ASN B 1 34 ? 12.75 18.984 0.423 1 69.19 34 ASN B CA 1
ATOM 1669 C C . ASN B 1 34 ? 11.75 19.922 1.099 1 69.19 34 ASN B C 1
ATOM 1671 O O . ASN B 1 34 ? 10.969 20.594 0.423 1 69.19 34 ASN B O 1
ATOM 1675 N N . GLY B 1 35 ? 11.828 19.984 2.475 1 85.44 35 GLY B N 1
ATOM 1676 C CA . GLY B 1 35 ? 10.875 20.766 3.242 1 85.44 35 GLY B CA 1
ATOM 1677 C C . GLY B 1 35 ? 9.688 19.953 3.723 1 85.44 35 GLY B C 1
ATOM 1678 O O . GLY B 1 35 ? 9.242 19.031 3.033 1 85.44 35 GLY B O 1
ATOM 1679 N N . LEU B 1 36 ? 9.219 20.344 4.777 1 92.69 36 LEU B N 1
ATOM 1680 C CA . LEU B 1 36 ? 8.141 19.609 5.434 1 92.69 36 LEU B CA 1
ATOM 1681 C C . LEU B 1 36 ? 6.832 19.781 4.668 1 92.69 36 LEU B C 1
ATOM 1683 O O . LEU B 1 36 ? 6.016 18.859 4.629 1 92.69 36 LEU B O 1
ATOM 1687 N N . PHE B 1 37 ? 6.648 20.922 4.004 1 93.5 37 PHE B N 1
ATOM 1688 C CA . PHE B 1 37 ? 5.449 21.172 3.207 1 93.5 37 PHE B CA 1
ATOM 1689 C C . PHE B 1 37 ? 5.367 20.203 2.039 1 93.5 37 PHE B C 1
ATOM 1691 O O . PHE B 1 37 ? 4.352 19.516 1.86 1 93.5 37 PHE B O 1
ATOM 1698 N N . GLN B 1 38 ? 6.387 20.078 1.306 1 93 38 GLN B N 1
ATOM 1699 C CA . GLN B 1 38 ? 6.418 19.188 0.144 1 93 38 GLN B CA 1
ATOM 1700 C C . GLN B 1 38 ? 6.262 17.734 0.558 1 93 38 GLN B C 1
ATOM 1702 O O . GLN B 1 38 ? 5.562 16.969 -0.108 1 93 38 GLN B O 1
ATOM 1707 N N . HIS B 1 39 ? 6.918 17.375 1.643 1 94 39 HIS B N 1
ATOM 1708 C CA . HIS B 1 39 ? 6.789 16.031 2.174 1 94 39 HIS B CA 1
ATOM 1709 C C . HIS B 1 39 ? 5.34 15.703 2.514 1 94 39 HIS B C 1
ATOM 1711 O O . HIS B 1 39 ? 4.824 14.648 2.125 1 94 39 HIS B O 1
ATOM 1717 N N . SER B 1 40 ? 4.688 16.594 3.203 1 96.56 40 SER B N 1
ATOM 1718 C CA . SER B 1 40 ? 3.307 16.406 3.639 1 96.56 40 SER B CA 1
ATOM 1719 C C . SER B 1 40 ? 2.365 16.266 2.445 1 96.56 40 SER B C 1
ATOM 1721 O O . SER B 1 40 ? 1.47 15.422 2.445 1 96.56 40 SER B O 1
ATOM 1723 N N . VAL B 1 41 ? 2.604 17.094 1.452 1 95.75 41 VAL B N 1
ATOM 1724 C CA . VAL B 1 41 ? 1.759 17.062 0.263 1 95.75 41 VAL B CA 1
ATOM 1725 C C . VAL B 1 41 ? 1.973 15.75 -0.494 1 95.75 41 VAL B C 1
ATOM 1727 O O . VAL B 1 41 ? 1.013 15.133 -0.962 1 95.75 41 VAL B O 1
ATOM 1730 N N . ALA B 1 42 ? 3.195 15.352 -0.599 1 95.06 42 ALA B N 1
ATOM 1731 C CA . ALA B 1 42 ? 3.504 14.102 -1.279 1 95.06 42 ALA B CA 1
ATOM 1732 C C . ALA B 1 42 ? 2.836 12.922 -0.583 1 95.06 42 ALA B C 1
ATOM 1734 O O . ALA B 1 42 ? 2.189 12.094 -1.23 1 95.06 42 ALA B O 1
ATOM 1735 N N . VAL B 1 43 ? 3.039 12.914 0.729 1 97.38 43 VAL B N 1
ATOM 1736 C CA . VAL B 1 43 ? 2.434 11.828 1.5 1 97.38 43 VAL B CA 1
ATOM 1737 C C . VAL B 1 43 ? 0.915 11.883 1.357 1 97.38 43 VAL B C 1
ATOM 1739 O O . VAL B 1 43 ? 0.264 10.844 1.205 1 97.38 43 VAL B O 1
ATOM 1742 N N . GLY B 1 44 ? 0.358 13.07 1.417 1 98.06 44 GLY B N 1
ATOM 1743 C CA . GLY B 1 44 ? -1.072 13.242 1.21 1 98.06 44 GLY B CA 1
ATOM 1744 C C . GLY B 1 44 ? -1.545 12.719 -0.135 1 98.06 44 GLY B C 1
ATOM 1745 O O . GLY B 1 44 ? -2.523 11.977 -0.211 1 98.06 44 GLY B O 1
ATOM 1746 N N . TYR B 1 45 ? -0.824 13.062 -1.137 1 96.81 45 TYR B N 1
ATOM 1747 C CA . TYR B 1 45 ? -1.23 12.711 -2.492 1 96.81 45 TYR B CA 1
ATOM 1748 C C . TYR B 1 45 ? -1.137 11.211 -2.719 1 96.81 45 TYR B C 1
ATOM 1750 O O . TYR B 1 45 ? -2.072 10.594 -3.234 1 96.81 45 TYR B O 1
ATOM 1758 N N . TYR B 1 46 ? -0.065 10.633 -2.389 1 96.94 46 TYR B N 1
ATOM 1759 C CA . TYR B 1 46 ? 0.111 9.203 -2.629 1 96.94 46 TYR B CA 1
ATOM 1760 C C . TYR B 1 46 ? -0.829 8.383 -1.753 1 96.94 46 TYR B C 1
ATOM 1762 O O . TYR B 1 46 ? -1.3 7.316 -2.162 1 96.94 46 TYR B O 1
ATOM 1770 N N . SER B 1 47 ? -1.075 8.836 -0.548 1 98.12 47 SER B N 1
ATOM 1771 C CA . SER B 1 47 ? -2.068 8.164 0.284 1 98.12 47 SER B CA 1
ATOM 1772 C C . SER B 1 47 ? -3.453 8.219 -0.353 1 98.12 47 SER B C 1
ATOM 1774 O O . SER B 1 47 ? -4.199 7.242 -0.321 1 98.12 47 SER B O 1
ATOM 1776 N N . PHE B 1 48 ? -3.762 9.398 -0.922 1 97.81 48 PHE B N 1
ATOM 1777 C CA . PHE B 1 48 ? -5.008 9.578 -1.658 1 97.81 48 PHE B CA 1
ATOM 1778 C C . PHE B 1 48 ? -5.086 8.602 -2.83 1 97.81 48 PHE B C 1
ATOM 1780 O O . PHE B 1 48 ? -6.117 7.969 -3.049 1 97.81 48 PHE B O 1
ATOM 1787 N N . ARG B 1 49 ? -4.008 8.477 -3.508 1 96.88 49 ARG B N 1
ATOM 1788 C CA . ARG B 1 49 ? -3.977 7.59 -4.664 1 96.88 49 ARG B CA 1
ATOM 1789 C C . ARG B 1 49 ? -4.184 6.137 -4.25 1 96.88 49 ARG B C 1
ATOM 1791 O O . ARG B 1 49 ? -4.887 5.387 -4.926 1 96.88 49 ARG B O 1
ATOM 1798 N N . VAL B 1 50 ? -3.586 5.754 -3.213 1 96.44 50 VAL B N 1
ATOM 1799 C CA . VAL B 1 50 ? -3.738 4.398 -2.693 1 96.44 50 VAL B CA 1
ATOM 1800 C C . VAL B 1 50 ? -5.18 4.176 -2.248 1 96.44 50 VAL B C 1
ATOM 1802 O O . VAL B 1 50 ? -5.777 3.141 -2.551 1 96.44 50 VAL B O 1
ATOM 1805 N N . ALA B 1 51 ? -5.711 5.145 -1.547 1 96.56 51 ALA B N 1
ATOM 1806 C CA . ALA B 1 51 ? -7.098 5.051 -1.108 1 96.56 51 ALA B CA 1
ATOM 1807 C C . ALA B 1 51 ? -8.039 4.871 -2.297 1 96.56 51 ALA B C 1
ATOM 1809 O O . ALA B 1 51 ? -8.969 4.066 -2.246 1 96.56 51 ALA B O 1
ATOM 1810 N N . ARG B 1 52 ? -7.77 5.629 -3.283 1 95.31 52 ARG B N 1
ATOM 1811 C CA . ARG B 1 52 ? -8.594 5.57 -4.488 1 95.31 52 ARG B CA 1
ATOM 1812 C C . ARG B 1 52 ? -8.484 4.203 -5.156 1 95.31 52 ARG B C 1
ATOM 1814 O O . ARG B 1 52 ? -9.484 3.66 -5.637 1 95.31 52 ARG B O 1
ATOM 1821 N N . LEU B 1 53 ? -7.332 3.686 -5.219 1 93.25 53 LEU B N 1
ATOM 1822 C CA . LEU B 1 53 ? -7.062 2.398 -5.852 1 93.25 53 LEU B CA 1
ATOM 1823 C C . LEU B 1 53 ? -7.828 1.28 -5.145 1 93.25 53 LEU B C 1
ATOM 1825 O O . LEU B 1 53 ? -8.352 0.376 -5.797 1 93.25 53 LEU B O 1
ATOM 1829 N N . PHE B 1 54 ? -7.938 1.363 -3.824 1 92.75 54 PHE B N 1
ATOM 1830 C CA . PHE B 1 54 ? -8.484 0.252 -3.053 1 92.75 54 PHE B CA 1
ATOM 1831 C C . PHE B 1 54 ? -9.914 0.549 -2.617 1 92.75 54 PHE B C 1
ATOM 1833 O O . PHE B 1 54 ? -10.516 -0.226 -1.87 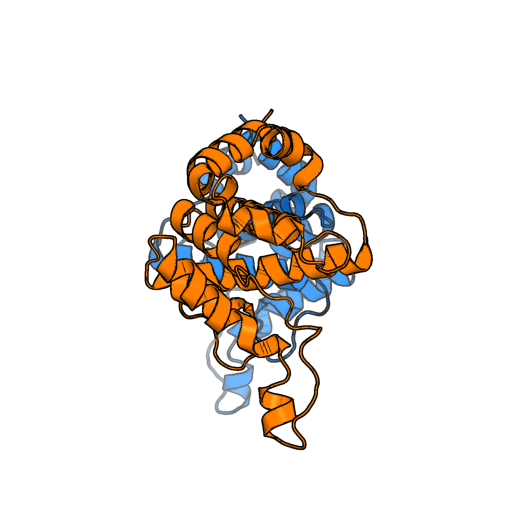1 92.75 54 PHE B O 1
ATOM 1840 N N . GLY B 1 55 ? -10.422 1.684 -3.033 1 92.62 55 GLY B N 1
ATOM 1841 C CA . GLY B 1 55 ? -11.797 2.037 -2.727 1 92.62 55 GLY B CA 1
ATOM 1842 C C . GLY B 1 55 ? -12 2.422 -1.274 1 92.62 55 GLY B C 1
ATOM 1843 O O . GLY B 1 55 ? -13.047 2.121 -0.69 1 92.62 55 GLY B O 1
ATOM 1844 N N . LEU B 1 56 ? -11.07 3.014 -0.697 1 93.75 56 LEU B N 1
ATOM 1845 C CA . LEU B 1 56 ? -11.156 3.48 0.683 1 93.75 56 LEU B CA 1
ATOM 1846 C C . LEU B 1 56 ? -11.672 4.914 0.742 1 93.75 56 LEU B C 1
ATOM 1848 O O . LEU B 1 56 ? -12.031 5.492 -0.286 1 93.75 56 LEU B O 1
ATOM 1852 N N . ASP B 1 57 ? -11.789 5.469 1.96 1 96.56 57 ASP B N 1
ATOM 1853 C CA . ASP B 1 57 ? -12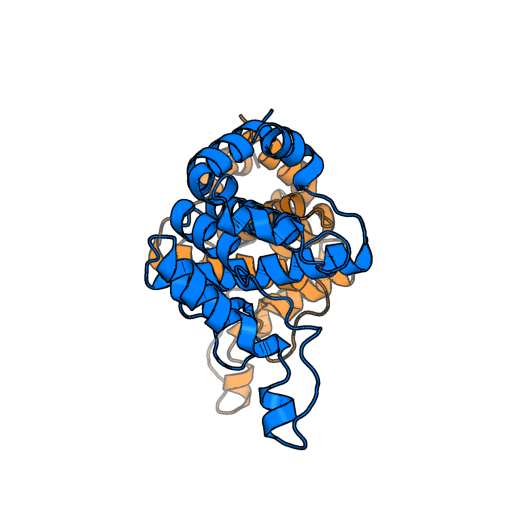.273 6.832 2.146 1 96.56 57 ASP B CA 1
ATOM 1854 C C . ASP B 1 57 ? -11.203 7.852 1.756 1 96.56 57 ASP B C 1
ATOM 1856 O O . ASP B 1 57 ? -10.445 8.32 2.605 1 96.56 57 ASP B O 1
ATOM 1860 N N . CYS B 1 58 ? -11.266 8.258 0.512 1 97.81 58 CYS B N 1
ATOM 1861 C CA . CYS B 1 58 ? -10.242 9.117 -0.072 1 97.81 58 CYS B CA 1
ATOM 1862 C C . CYS B 1 58 ? -10.141 10.438 0.694 1 97.81 58 CYS B C 1
ATOM 1864 O O . CYS B 1 58 ? -9.039 10.914 0.96 1 97.81 58 CYS B O 1
ATOM 1866 N N . ARG B 1 59 ? -11.234 10.977 1.033 1 98.12 59 ARG B N 1
ATOM 1867 C CA . ARG B 1 59 ? -11.234 12.266 1.712 1 98.12 59 ARG B CA 1
ATOM 1868 C C . ARG B 1 59 ? -10.555 12.172 3.074 1 98.12 59 ARG B C 1
ATOM 1870 O O . ARG B 1 59 ? -9.656 12.953 3.381 1 98.12 59 ARG B O 1
ATOM 1877 N N . SER B 1 60 ? -10.992 11.234 3.854 1 98.38 60 SER B N 1
ATOM 1878 C CA . SER B 1 60 ? -10.438 11.07 5.195 1 98.38 60 SER B CA 1
ATOM 1879 C C . SER B 1 60 ? -8.945 10.789 5.148 1 98.38 60 SER B C 1
ATOM 1881 O O . SER B 1 60 ? -8.164 11.406 5.879 1 98.38 60 SER B O 1
ATOM 1883 N N . ILE B 1 61 ? -8.578 9.914 4.266 1 98.5 61 ILE B N 1
ATOM 1884 C CA . ILE B 1 61 ? -7.191 9.477 4.211 1 98.5 61 ILE B CA 1
ATOM 1885 C C . ILE B 1 61 ? -6.312 10.602 3.682 1 98.5 61 ILE B C 1
ATOM 1887 O O . ILE B 1 61 ? -5.238 10.867 4.223 1 98.5 61 ILE B O 1
ATOM 1891 N N . ALA B 1 62 ? -6.75 11.312 2.666 1 98.62 62 ALA B N 1
ATOM 1892 C CA . ALA B 1 62 ? -5.977 12.422 2.125 1 98.62 62 ALA B CA 1
ATOM 1893 C C . ALA B 1 62 ? -5.758 13.5 3.182 1 98.62 62 ALA B C 1
ATOM 1895 O O . ALA B 1 62 ? -4.633 13.977 3.373 1 98.62 62 ALA B O 1
ATOM 1896 N N . ARG B 1 63 ? -6.781 13.844 3.875 1 98.62 63 ARG B N 1
ATOM 1897 C CA . ARG B 1 63 ? -6.707 14.938 4.844 1 98.62 63 ARG B CA 1
ATOM 1898 C C . ARG B 1 63 ? -5.891 14.531 6.066 1 98.62 63 ARG B C 1
ATOM 1900 O O . ARG B 1 63 ? -5.066 15.305 6.555 1 98.62 63 ARG B O 1
ATOM 1907 N N . GLY B 1 64 ? -6.098 13.289 6.547 1 98.62 64 GLY B N 1
ATOM 1908 C CA . GLY B 1 64 ? -5.262 12.797 7.629 1 98.62 64 GLY B CA 1
ATOM 1909 C C . GLY B 1 64 ? -3.793 12.711 7.262 1 98.62 64 GLY B C 1
ATOM 1910 O O . GLY B 1 64 ? -2.924 13.062 8.062 1 98.62 64 GLY B O 1
ATOM 1911 N N . ALA B 1 65 ? -3.553 12.32 6.062 1 98.69 65 ALA B N 1
ATOM 1912 C CA . ALA B 1 65 ? -2.182 12.125 5.594 1 98.69 65 ALA B CA 1
ATOM 1913 C C . ALA B 1 65 ? -1.46 13.461 5.445 1 98.69 65 ALA B C 1
ATOM 1915 O O . ALA B 1 65 ? -0.303 13.602 5.848 1 98.69 65 ALA B O 1
ATOM 1916 N N . ILE B 1 66 ? -2.105 14.445 4.836 1 98.06 66 ILE B N 1
ATOM 1917 C CA . ILE B 1 66 ? -1.447 15.719 4.594 1 98.06 66 ILE B CA 1
ATOM 1918 C C . ILE B 1 66 ? -1.109 16.391 5.926 1 98.06 66 ILE B C 1
ATOM 1920 O O . ILE B 1 66 ? -0.123 17.125 6.023 1 98.06 66 ILE B O 1
ATOM 1924 N N . LEU B 1 67 ? -1.841 16.062 6.977 1 98.25 67 LEU B N 1
ATOM 1925 C CA . LEU B 1 67 ? -1.683 16.734 8.266 1 98.25 67 LEU B CA 1
ATOM 1926 C C . LEU B 1 67 ? -0.834 15.898 9.211 1 98.25 67 LEU B C 1
ATOM 1928 O O . LEU B 1 67 ? -0.65 16.266 10.375 1 98.25 67 LEU B O 1
ATOM 1932 N N . HIS B 1 68 ? -0.292 14.766 8.758 1 97.88 68 HIS B N 1
ATOM 1933 C CA . HIS B 1 68 ? 0.327 13.82 9.672 1 97.88 68 HIS B CA 1
ATOM 1934 C C . HIS B 1 68 ? 1.513 14.445 10.398 1 97.88 68 HIS B C 1
ATOM 1936 O O . HIS B 1 68 ? 1.775 14.125 11.562 1 97.88 68 HIS B O 1
ATOM 1942 N N . ASP B 1 69 ? 2.18 15.344 9.75 1 95.12 69 ASP B N 1
ATOM 1943 C CA . ASP B 1 69 ? 3.357 16.016 10.281 1 95.12 69 ASP B CA 1
ATOM 1944 C C . ASP B 1 69 ? 3.113 17.516 10.438 1 95.12 69 ASP B C 1
ATOM 1946 O O . ASP B 1 69 ? 4 18.328 10.156 1 95.12 69 ASP B O 1
ATOM 1950 N N . PHE B 1 70 ? 1.937 17.844 10.758 1 96.38 70 PHE B N 1
ATOM 1951 C CA . PHE B 1 70 ? 1.578 19.25 10.898 1 96.38 70 PHE B CA 1
ATOM 1952 C C . PHE B 1 70 ? 2.07 19.812 12.227 1 96.38 70 PHE B C 1
ATOM 1954 O O . PHE B 1 70 ? 1.269 20.219 13.062 1 96.38 70 PHE B O 1
ATOM 1961 N N . PHE B 1 71 ? 3.422 19.797 12.312 1 90.69 71 PHE B N 1
ATOM 1962 C CA . PHE B 1 71 ? 4.031 20.406 13.484 1 90.69 71 PHE B CA 1
ATOM 1963 C C . PHE B 1 71 ? 4.75 21.703 13.109 1 90.69 71 PHE B C 1
ATOM 1965 O O . PHE B 1 71 ? 5.297 21.812 12.008 1 90.69 71 PHE B O 1
ATOM 1972 N N . LEU B 1 72 ? 4.531 22.828 13.641 1 82.5 72 LEU B N 1
ATOM 1973 C CA . LEU B 1 72 ? 4.93 24.188 13.273 1 82.5 72 LEU B CA 1
ATOM 1974 C C . LEU B 1 72 ? 6.281 24.531 13.883 1 82.5 72 LEU B C 1
ATOM 1976 O O . LEU B 1 72 ? 6.832 25.609 13.617 1 82.5 72 LEU B O 1
ATOM 1980 N N . GLU B 1 73 ? 6.867 23.781 14.758 1 73.12 73 GLU B N 1
ATOM 1981 C CA . GLU B 1 73 ? 8.188 24.062 15.32 1 73.12 73 GLU B CA 1
ATOM 1982 C C . GLU B 1 73 ? 9.164 22.938 15.023 1 73.12 73 GLU B C 1
ATOM 1984 O O . GLU B 1 73 ? 8.789 21.75 15.047 1 73.12 73 GLU B O 1
ATOM 1989 N N . SER B 1 74 ? 10.336 23.438 14.43 1 59.31 74 SER B N 1
ATOM 1990 C CA . SER B 1 74 ? 11.352 22.422 14.156 1 59.31 74 SER B CA 1
ATOM 1991 C C . SER B 1 74 ? 11.82 21.75 15.445 1 59.31 74 SER B C 1
ATOM 1993 O O . SER B 1 74 ? 12.008 22.406 16.469 1 59.31 74 SER B O 1
ATOM 1995 N N . TRP B 1 75 ? 11.484 20.578 15.641 1 50.44 75 TRP B N 1
ATOM 1996 C CA . TRP B 1 75 ? 11.93 19.844 16.828 1 50.44 75 TRP B CA 1
ATOM 1997 C C . TRP B 1 75 ? 13.445 19.672 16.812 1 50.44 75 TRP B C 1
ATOM 1999 O O . TRP B 1 75 ? 14.047 19.375 17.844 1 50.44 75 TRP B O 1
ATOM 2009 N N . GLN B 1 76 ? 14.086 19.672 15.711 1 49.62 76 GLN B N 1
ATOM 2010 C CA . GLN B 1 76 ? 15.516 19.391 15.719 1 49.62 76 GLN B CA 1
ATOM 2011 C C . GLN B 1 76 ? 16.266 20.391 16.578 1 49.62 76 GLN B C 1
ATOM 2013 O O . GLN B 1 76 ? 17.328 20.078 17.125 1 49.62 76 GLN B O 1
ATOM 2018 N N . GLY B 1 77 ? 15.875 21.578 16.609 1 44.72 77 GLY B N 1
ATOM 2019 C CA . GLY B 1 77 ? 16.656 22.578 17.297 1 44.72 77 GLY B CA 1
ATOM 2020 C C . GLY B 1 77 ? 16.391 22.625 18.797 1 44.72 77 GLY B C 1
ATOM 2021 O O . GLY B 1 77 ? 16.938 23.469 19.5 1 44.72 77 GLY B O 1
ATOM 2022 N N . LYS B 1 78 ? 15.445 22.062 19.188 1 46.66 78 LYS B N 1
ATOM 2023 C CA . LYS B 1 78 ? 15.281 22.297 20.625 1 46.66 78 LYS B CA 1
ATOM 2024 C C . LYS B 1 78 ? 16.359 21.562 21.422 1 46.66 78 LYS B C 1
ATOM 2026 O O . LYS B 1 78 ? 16.781 20.469 21.047 1 46.66 78 LYS B O 1
ATOM 2031 N N . VAL B 1 79 ? 17.203 22.297 22.188 1 43.06 79 VAL B N 1
ATOM 2032 C CA . VAL B 1 79 ? 18.344 22.031 23.047 1 43.06 79 VAL B CA 1
ATOM 2033 C C . VAL B 1 79 ? 18.094 20.75 23.844 1 43.06 79 VAL B C 1
ATOM 2035 O O . VAL B 1 79 ? 17.078 20.625 24.547 1 43.06 79 VAL B O 1
ATOM 2038 N N . LYS B 1 80 ? 18.797 19.719 23.469 1 48.47 80 LYS B N 1
ATOM 2039 C CA . LYS B 1 80 ? 19.016 18.453 24.156 1 48.47 80 LYS B CA 1
ATOM 2040 C C . LYS B 1 80 ? 19.312 18.688 25.641 1 48.47 80 LYS B C 1
ATOM 2042 O O . LYS B 1 80 ? 20.484 18.766 26.031 1 48.47 80 LYS B O 1
ATOM 2047 N N . THR B 1 81 ? 18.547 19.453 26.266 1 41.72 81 THR B N 1
ATOM 2048 C CA . THR B 1 81 ? 19.047 19.688 27.609 1 41.72 81 THR B CA 1
ATOM 2049 C C . THR B 1 81 ? 18.859 18.453 28.484 1 41.72 81 THR B C 1
ATOM 2051 O O . THR B 1 81 ? 19.297 18.422 29.625 1 41.72 81 THR B O 1
ATOM 2054 N N . GLY B 1 82 ? 17.828 17.672 28.344 1 42.94 82 GLY B N 1
ATOM 2055 C CA . GLY B 1 82 ? 17.641 16.75 29.469 1 42.94 82 GLY B CA 1
ATOM 2056 C C . GLY B 1 82 ? 18.5 15.516 29.375 1 42.94 82 GLY B C 1
ATOM 2057 O O . GLY B 1 82 ? 19.062 15.211 28.328 1 42.94 82 GLY B O 1
ATOM 2058 N N . LYS B 1 83 ? 19.031 15.109 30.5 1 45.88 83 LYS B N 1
ATOM 2059 C CA . LYS B 1 83 ? 19.828 13.914 30.719 1 45.88 83 LYS B CA 1
ATOM 2060 C C . LYS B 1 83 ? 18.953 12.688 30.938 1 45.88 83 LYS B C 1
ATOM 2062 O O . LYS B 1 83 ? 17.844 12.797 31.438 1 45.88 83 LYS B O 1
ATOM 2067 N N . GLY B 1 84 ? 19.141 11.5 30.453 1 44.5 84 GLY B N 1
ATOM 2068 C CA . GLY B 1 84 ? 18.656 10.156 30.719 1 44.5 84 GLY B CA 1
ATOM 2069 C C . GLY B 1 84 ? 17.453 9.781 29.875 1 44.5 84 GLY B C 1
ATOM 2070 O O . GLY B 1 84 ? 17.406 10.102 28.688 1 44.5 84 GLY B O 1
ATOM 2071 N N . LEU B 1 85 ? 16.438 9 30.594 1 44.56 85 LEU B N 1
ATOM 2072 C CA . LEU B 1 85 ? 15.242 8.406 30.016 1 44.56 85 LEU B CA 1
ATOM 2073 C C . LEU B 1 85 ? 14.352 9.477 29.391 1 44.56 85 LEU B C 1
ATOM 2075 O O . LEU B 1 85 ? 13.672 9.219 28.391 1 44.56 85 LEU B O 1
ATOM 2079 N N . LYS B 1 86 ? 14.195 10.555 30.016 1 44.09 86 LYS B N 1
ATOM 2080 C CA . LYS B 1 86 ? 13.453 11.695 29.5 1 44.09 86 LYS B CA 1
ATOM 2081 C C . LYS B 1 86 ? 14.031 12.164 28.156 1 44.09 86 LYS B C 1
ATOM 2083 O O . LYS B 1 86 ? 13.289 12.586 27.266 1 44.09 86 LYS B O 1
ATOM 2088 N N . ARG B 1 87 ? 15.266 12.133 28.047 1 46.16 87 ARG B N 1
ATOM 2089 C CA . ARG B 1 87 ? 15.977 12.453 26.812 1 46.16 87 ARG B CA 1
ATOM 2090 C C . ARG B 1 87 ? 15.531 11.539 25.688 1 46.16 87 ARG B C 1
ATOM 2092 O O . ARG B 1 87 ? 15.352 12 24.547 1 46.16 87 ARG B O 1
ATOM 2099 N N . ILE B 1 88 ? 15.477 10.273 26.016 1 45.84 88 ILE B N 1
ATOM 2100 C CA . ILE B 1 88 ? 15.086 9.305 25.016 1 45.84 88 ILE B CA 1
ATOM 2101 C C . ILE B 1 88 ? 13.641 9.555 24.578 1 45.84 88 ILE B C 1
ATOM 2103 O O . ILE B 1 88 ? 13.32 9.492 23.391 1 45.84 88 ILE B O 1
ATOM 2107 N N . LYS B 1 89 ? 12.766 9.664 25.594 1 47.06 89 LYS B N 1
ATOM 2108 C CA . LYS B 1 89 ? 11.375 10.023 25.344 1 47.06 89 LYS B CA 1
ATOM 2109 C C . LYS B 1 89 ? 11.281 11.375 24.625 1 47.06 89 LYS B C 1
ATOM 2111 O O . LYS B 1 89 ? 10.391 11.578 23.797 1 47.06 89 LYS B O 1
ATOM 2116 N N . GLU B 1 90 ? 12.023 12.328 25.156 1 47.19 90 GLU B N 1
ATOM 2117 C CA . GLU B 1 90 ? 12.195 13.633 24.531 1 47.19 90 GLU B CA 1
ATOM 2118 C C . GLU B 1 90 ? 12.867 13.5 23.156 1 47.19 90 GLU B C 1
ATOM 2120 O O . GLU B 1 90 ? 13.086 14.5 22.484 1 47.19 90 GLU B O 1
ATOM 2125 N N . MET B 1 91 ? 13.445 12.359 23.016 1 50.22 91 MET B N 1
ATOM 2126 C CA . MET B 1 91 ? 13.953 12.328 21.656 1 50.22 91 MET B CA 1
ATOM 2127 C C . MET B 1 91 ? 12.867 12.719 20.656 1 50.22 91 MET B C 1
ATOM 2129 O O . MET B 1 91 ? 11.859 12.016 20.516 1 50.22 91 MET B O 1
ATOM 2133 N N . HIS B 1 92 ? 12.695 14.07 20.641 1 51.97 92 HIS B N 1
ATOM 2134 C CA . HIS B 1 92 ? 11.883 15.07 19.953 1 51.97 92 HIS B CA 1
ATOM 2135 C C . HIS B 1 92 ? 11.234 14.484 18.703 1 51.97 92 HIS B C 1
ATOM 2137 O O . HIS B 1 92 ? 10.094 14.812 18.375 1 51.97 92 HIS B O 1
ATOM 2143 N N . GLY B 1 93 ? 11.797 13.453 18.25 1 60 93 GLY B N 1
ATOM 2144 C CA . GLY B 1 93 ? 11.289 12.93 17 1 60 93 GLY B CA 1
ATOM 2145 C C . GLY B 1 93 ? 10.031 12.109 17.156 1 60 93 GLY B C 1
ATOM 2146 O O . GLY B 1 93 ? 9.195 12.047 16.25 1 60 93 GLY B O 1
ATOM 2147 N N . PHE B 1 94 ? 9.75 11.688 18.453 1 71.94 94 PHE B N 1
ATOM 2148 C CA . PHE B 1 94 ? 8.594 10.82 18.625 1 71.94 94 PHE B CA 1
ATOM 2149 C C . PHE B 1 94 ? 7.418 11.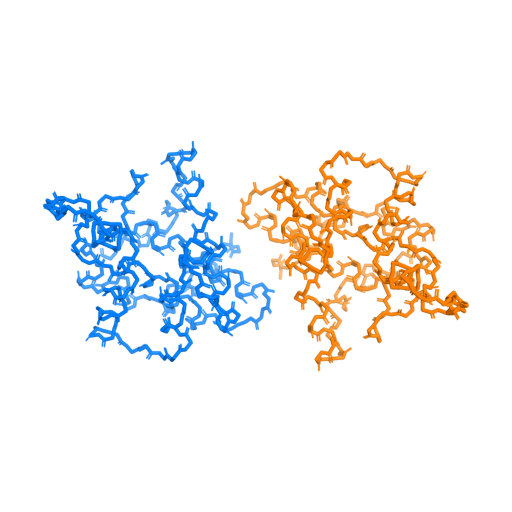594 19.203 1 71.94 94 PHE B C 1
ATOM 2151 O O . PHE B 1 94 ? 6.312 11.062 19.312 1 71.94 94 PHE B O 1
ATOM 2158 N N . SER B 1 95 ? 7.648 12.891 19.422 1 81.56 95 SER B N 1
ATOM 2159 C CA . SER B 1 95 ? 6.562 13.688 19.984 1 81.56 95 SER B CA 1
ATOM 2160 C C . SER B 1 95 ? 5.824 14.461 18.891 1 81.56 95 SER B C 1
ATOM 2162 O O . SER B 1 95 ? 4.711 14.945 19.109 1 81.56 95 SER B O 1
ATOM 2164 N N . HIS B 1 96 ? 6.398 14.375 17.734 1 89.69 96 HIS B N 1
ATOM 2165 C CA . HIS B 1 96 ? 5.848 15.266 16.719 1 89.69 96 HIS B CA 1
ATOM 2166 C C . HIS B 1 96 ? 4.438 14.844 16.328 1 89.69 96 HIS B C 1
ATOM 2168 O O . HIS B 1 96 ? 3.607 15.68 15.969 1 89.69 96 HIS B O 1
ATOM 2174 N N . PRO B 1 97 ? 4.121 13.594 16.531 1 93.5 97 PRO B N 1
ATOM 2175 C CA . PRO B 1 97 ? 2.756 13.227 16.141 1 93.5 97 PRO B CA 1
ATOM 2176 C C . PRO B 1 97 ? 1.7 13.844 17.047 1 93.5 97 PRO B C 1
ATOM 2178 O O . PRO B 1 97 ? 0.65 14.289 16.578 1 93.5 97 PRO B O 1
ATOM 2181 N N . LYS B 1 98 ? 1.97 13.883 18.281 1 92.81 98 LYS B N 1
ATOM 2182 C CA . LYS B 1 98 ? 1.025 14.492 19.203 1 92.81 98 LYS B CA 1
ATOM 2183 C C . LYS B 1 98 ? 0.878 15.992 18.938 1 92.81 98 LYS B C 1
ATOM 2185 O O . LYS B 1 98 ? -0.232 16.531 18.969 1 92.81 98 LYS B O 1
ATOM 2190 N N . THR B 1 99 ? 1.999 16.641 18.734 1 93.5 99 THR B N 1
ATOM 2191 C CA . THR B 1 99 ? 1.971 18.062 18.406 1 93.5 99 THR B CA 1
ATOM 2192 C C . THR B 1 99 ? 1.191 18.297 17.109 1 93.5 99 THR B C 1
ATOM 2194 O O . THR B 1 99 ? 0.403 19.25 17.031 1 93.5 99 THR B O 1
ATOM 2197 N N . ALA B 1 100 ? 1.416 17.438 16.141 1 96.56 100 ALA B N 1
ATOM 2198 C CA . ALA B 1 100 ? 0.7 17.547 14.875 1 96.56 100 ALA B CA 1
ATOM 2199 C C . ALA B 1 100 ? -0.806 17.422 15.086 1 96.56 100 ALA B C 1
ATOM 2201 O O . ALA B 1 100 ? -1.588 18.156 14.484 1 96.56 100 ALA B O 1
ATOM 2202 N N . LEU B 1 101 ? -1.164 16.5 15.992 1 96.88 101 LEU B N 1
ATOM 2203 C CA . LEU B 1 101 ? -2.586 16.297 16.25 1 96.88 101 LEU B CA 1
ATOM 2204 C C . LEU B 1 101 ? -3.195 17.516 16.938 1 96.88 101 LEU B C 1
ATOM 2206 O O . LEU B 1 101 ? -4.301 17.938 16.594 1 96.88 101 LEU B O 1
ATOM 2210 N N . VAL B 1 102 ? -2.562 18.078 17.875 1 96.12 102 VAL B N 1
ATOM 2211 C CA . VAL B 1 102 ? -3.035 19.266 18.578 1 96.12 102 VAL B CA 1
ATOM 2212 C C . VAL B 1 102 ? -3.254 20.406 17.578 1 96.12 102 VAL B C 1
ATOM 2214 O O . VAL B 1 102 ? -4.309 21.047 17.578 1 96.12 102 VAL B O 1
ATOM 2217 N N . ASN B 1 103 ? -2.264 20.609 16.688 1 96.69 103 ASN B N 1
ATOM 2218 C CA . ASN B 1 103 ? -2.381 21.656 15.688 1 96.69 103 ASN B CA 1
ATOM 2219 C C . ASN B 1 103 ? -3.516 21.375 14.703 1 96.69 103 ASN B C 1
ATOM 2221 O O . ASN B 1 103 ? -4.277 22.281 14.352 1 96.69 103 ASN B O 1
ATOM 2225 N N . ALA B 1 104 ? -3.611 20.141 14.289 1 97.94 104 ALA B N 1
ATOM 2226 C CA . ALA B 1 104 ? -4.66 19.766 13.344 1 97.94 104 ALA B CA 1
ATOM 2227 C C . ALA B 1 104 ? -6.047 20.031 13.922 1 97.94 104 ALA B C 1
ATOM 2229 O O . ALA B 1 104 ? -6.93 20.531 13.227 1 97.94 104 ALA B O 1
ATOM 2230 N N . ARG B 1 105 ? -6.211 19.719 15.195 1 97.44 105 ARG B N 1
ATOM 2231 C CA . ARG B 1 105 ? -7.5 19.922 15.844 1 97.44 105 ARG B CA 1
ATOM 2232 C C . ARG B 1 105 ? -7.785 21.406 16.047 1 97.44 105 ARG B C 1
ATOM 2234 O O . ARG B 1 105 ? -8.945 21.828 16.016 1 97.44 105 ARG B O 1
ATOM 2241 N N . LYS B 1 106 ? -6.789 22.125 16.203 1 97.25 106 LYS B N 1
ATOM 2242 C CA . LYS B 1 106 ? -6.93 23.562 16.438 1 97.25 106 LYS B CA 1
ATOM 2243 C C . LYS B 1 106 ? -7.41 24.281 15.172 1 97.25 106 LYS B C 1
ATOM 2245 O O . LYS B 1 106 ? -8.234 25.188 15.25 1 97.25 106 LYS B O 1
ATOM 2250 N N . PHE B 1 107 ? -6.941 23.844 13.992 1 97.56 107 PHE B N 1
ATOM 2251 C CA . PHE B 1 107 ? -7.137 24.656 12.797 1 97.56 107 PHE B CA 1
ATOM 2252 C C . PHE B 1 107 ? -8.078 23.984 11.82 1 97.56 107 PHE B C 1
ATOM 2254 O O . PHE B 1 107 ? -8.617 24.625 10.914 1 97.56 107 PHE B O 1
ATOM 2261 N N . PHE B 1 108 ? -8.273 22.641 12 1 97.88 108 PHE B N 1
ATOM 2262 C CA . PHE B 1 108 ? -9.102 21.891 11.055 1 97.88 108 PHE B CA 1
ATOM 2263 C C . PHE B 1 108 ? -10.047 20.953 11.797 1 97.88 108 PHE B C 1
ATOM 2265 O O . PHE B 1 108 ? -9.867 20.688 12.984 1 97.88 108 PHE B O 1
ATOM 2272 N N . GLU B 1 109 ? -11.109 20.5 11.055 1 96.75 109 GLU B N 1
ATOM 2273 C CA . GLU B 1 109 ? -11.984 19.453 11.578 1 96.75 109 GLU B CA 1
ATOM 2274 C C . GLU B 1 109 ? -11.398 18.078 11.32 1 96.75 109 GLU B C 1
ATOM 2276 O O . GLU B 1 109 ? -11.258 17.656 10.164 1 96.75 109 GLU B O 1
ATOM 2281 N N . ILE B 1 110 ? -11.125 17.406 12.422 1 95.69 110 ILE B N 1
ATOM 2282 C CA . ILE B 1 110 ? -10.461 16.109 12.367 1 95.69 110 ILE B CA 1
ATOM 2283 C C . ILE B 1 110 ? -11.336 15.047 13.039 1 95.69 110 ILE B C 1
ATOM 2285 O O . ILE B 1 110 ? -11.805 15.25 14.156 1 95.69 110 ILE B O 1
ATOM 2289 N N . ASP B 1 111 ? -11.617 13.961 12.367 1 96.06 111 ASP B N 1
ATOM 2290 C CA . ASP B 1 111 ? -12.336 12.867 13 1 96.06 111 ASP B CA 1
ATOM 2291 C C . ASP B 1 111 ? -11.375 11.875 13.648 1 96.06 111 ASP B C 1
ATOM 2293 O O . ASP B 1 111 ? -10.156 12.078 13.617 1 96.06 111 ASP B O 1
ATOM 2297 N N . GLU B 1 112 ? -11.906 10.852 14.281 1 96.88 112 GLU B N 1
ATOM 2298 C CA . GLU B 1 112 ? -11.094 9.914 15.062 1 96.88 112 GLU B CA 1
ATOM 2299 C C . GLU B 1 112 ? -10.172 9.102 14.164 1 96.88 112 GLU B C 1
ATOM 2301 O O . GLU B 1 112 ? -9.062 8.734 14.562 1 96.88 112 GLU B O 1
ATOM 2306 N N . ARG B 1 113 ? -10.609 8.797 13.016 1 97.5 113 ARG B N 1
ATOM 2307 C CA . ARG B 1 113 ? -9.773 8.062 12.062 1 97.5 113 ARG B CA 1
ATOM 2308 C C . ARG B 1 113 ? -8.555 8.883 11.656 1 97.5 113 ARG B C 1
ATOM 2310 O O . ARG B 1 113 ? -7.438 8.367 11.625 1 97.5 113 ARG B O 1
ATOM 2317 N N . GLN B 1 114 ? -8.789 10.125 11.359 1 98.31 114 GLN B N 1
ATOM 2318 C CA . GLN B 1 114 ? -7.699 11.023 11 1 98.31 114 GLN B CA 1
ATOM 2319 C C . GLN B 1 114 ? -6.754 11.234 12.18 1 98.31 114 GLN B C 1
ATOM 2321 O O . GLN B 1 114 ? -5.535 11.281 12 1 98.31 114 GLN B O 1
ATOM 2326 N N . ALA B 1 115 ? -7.344 11.344 13.344 1 98 115 ALA B N 1
ATOM 2327 C CA . ALA B 1 115 ? -6.52 11.461 14.547 1 98 115 ALA B CA 1
ATOM 2328 C C . ALA B 1 115 ? -5.594 10.258 14.695 1 98 115 ALA B C 1
ATOM 2330 O O . ALA B 1 115 ? -4.418 10.406 15.031 1 98 115 ALA B O 1
ATOM 2331 N N . ASP B 1 116 ? -6.133 9.117 14.461 1 97.56 116 ASP B N 1
ATOM 2332 C CA . ASP B 1 116 ? -5.352 7.891 14.531 1 97.56 116 ASP B CA 1
ATOM 2333 C C . ASP B 1 116 ? -4.223 7.898 13.5 1 97.56 116 ASP B C 1
ATOM 2335 O O . ASP B 1 116 ? -3.098 7.496 13.797 1 97.56 116 ASP B O 1
ATOM 2339 N N . MET B 1 117 ? -4.477 8.305 12.258 1 97.88 117 MET B N 1
ATOM 2340 C CA . MET B 1 117 ? -3.475 8.398 11.195 1 97.88 117 MET B CA 1
ATOM 2341 C C . MET B 1 117 ? -2.309 9.281 11.633 1 97.88 117 MET B C 1
ATOM 2343 O O . MET B 1 117 ? -1.146 8.922 11.43 1 97.88 117 MET B O 1
ATOM 2347 N N . ILE B 1 118 ? -2.65 10.383 12.242 1 97.56 118 ILE B N 1
ATOM 2348 C CA . ILE B 1 118 ? -1.652 11.383 12.602 1 97.56 118 ILE B CA 1
ATOM 2349 C C . ILE B 1 118 ? -0.797 10.867 13.758 1 97.56 118 ILE B C 1
ATOM 2351 O O . ILE B 1 118 ? 0.432 10.844 13.672 1 97.56 118 ILE B O 1
ATOM 2355 N N . VAL B 1 119 ? -1.421 10.289 14.75 1 96.12 119 VAL B N 1
ATOM 2356 C CA . VAL B 1 119 ? -0.724 9.945 15.984 1 96.12 119 VAL B CA 1
ATOM 2357 C C . VAL B 1 119 ? 0.078 8.664 15.789 1 96.12 119 VAL B C 1
ATOM 2359 O O . VAL B 1 119 ? 1.143 8.492 16.391 1 96.12 119 VAL B O 1
ATOM 2362 N N . LYS B 1 120 ? -0.364 7.852 14.945 1 95.62 120 LYS B N 1
ATOM 2363 C CA . LYS B 1 120 ? 0.243 6.523 14.883 1 95.62 120 LYS B CA 1
ATOM 2364 C C . LYS B 1 120 ? 1.128 6.387 13.648 1 95.62 120 LYS B C 1
ATOM 2366 O O . LYS B 1 120 ? 1.65 5.305 13.367 1 95.62 120 LYS B O 1
ATOM 2371 N N . HIS B 1 121 ? 1.413 7.418 12.891 1 95.31 121 HIS B N 1
ATOM 2372 C CA . HIS B 1 121 ? 2.062 7.289 11.594 1 95.31 121 HIS B CA 1
ATOM 2373 C C . HIS B 1 121 ? 3.516 6.855 11.742 1 95.31 121 HIS B C 1
ATOM 2375 O O . HIS B 1 121 ? 4.145 6.426 10.773 1 95.31 121 HIS B O 1
ATOM 2381 N N . MET B 1 122 ? 4.047 6.941 12.906 1 91.06 122 MET B N 1
ATOM 2382 C CA . MET B 1 122 ? 5.449 6.578 13.117 1 91.06 122 MET B CA 1
ATOM 2383 C C . MET B 1 122 ? 5.582 5.098 13.445 1 91.06 122 MET B C 1
ATOM 2385 O O . MET B 1 122 ? 6.691 4.602 13.664 1 91.06 122 MET B O 1
ATOM 2389 N N . PHE B 1 123 ? 4.535 4.406 13.453 1 89.94 123 PHE B N 1
ATOM 2390 C CA . PHE B 1 123 ? 4.621 2.961 13.625 1 89.94 123 PHE B CA 1
ATOM 2391 C C . PHE B 1 123 ? 5.465 2.334 12.523 1 89.94 123 PHE B C 1
ATOM 2393 O O . PHE B 1 123 ? 5.379 2.734 11.359 1 89.94 123 PHE B O 1
ATOM 2400 N N . PRO B 1 124 ? 6.293 1.343 12.797 1 80.69 124 PRO B N 1
ATOM 2401 C CA . PRO B 1 124 ? 6.484 0.613 14.047 1 80.69 124 PRO B CA 1
ATOM 2402 C C . PRO B 1 124 ? 7.566 1.23 14.93 1 80.69 124 PRO B C 1
ATOM 2404 O O . PRO B 1 124 ? 7.984 0.621 15.922 1 80.69 124 PRO B O 1
ATOM 2407 N N . LEU B 1 125 ? 8.133 2.42 14.594 1 78.38 125 LEU B N 1
ATOM 2408 C CA . LEU B 1 125 ? 9.094 3.082 15.469 1 78.38 125 LEU B CA 1
ATOM 2409 C C . LEU B 1 125 ? 8.469 3.373 16.828 1 78.38 125 LEU B C 1
ATOM 2411 O O . LEU B 1 125 ? 9.18 3.445 17.844 1 78.38 125 LEU B O 1
ATOM 2415 N N . THR B 1 126 ? 7.227 3.621 16.828 1 78.44 126 THR B N 1
ATOM 2416 C CA . THR B 1 126 ? 6.441 3.65 18.062 1 78.44 126 THR B CA 1
ATOM 2417 C C . THR B 1 126 ? 5.652 2.355 18.234 1 78.44 126 THR B C 1
ATOM 2419 O O . THR B 1 126 ? 5.215 1.756 17.25 1 78.44 126 THR B O 1
ATOM 2422 N N . PRO B 1 127 ? 5.418 1.948 19.344 1 80.94 127 PRO B N 1
ATOM 2423 C CA . PRO B 1 127 ? 4.93 0.584 19.562 1 80.94 127 PRO B CA 1
ATOM 2424 C C . PRO B 1 127 ? 3.42 0.459 19.359 1 80.94 127 PRO B C 1
ATOM 2426 O O . PRO B 1 127 ? 2.9 -0.653 19.234 1 80.94 127 PRO B O 1
ATOM 2429 N N . ILE B 1 128 ? 2.713 1.482 19.328 1 83.88 128 ILE B N 1
ATOM 2430 C CA . ILE B 1 128 ? 1.261 1.394 19.219 1 83.88 128 ILE B CA 1
ATOM 2431 C C . ILE B 1 128 ? 0.854 1.281 17.75 1 83.88 128 ILE B C 1
ATOM 2433 O O . ILE B 1 128 ? 1.021 2.229 16.984 1 83.88 128 ILE B O 1
ATOM 2437 N N . PRO B 1 129 ? 0.269 0.169 17.391 1 88.69 129 PRO B N 1
ATOM 2438 C CA . PRO B 1 129 ? -0.086 -0.04 15.992 1 88.69 129 PRO B CA 1
ATOM 2439 C C . PRO B 1 129 ? -1.313 0.763 15.57 1 88.69 129 PRO B C 1
ATOM 2441 O O . PRO B 1 129 ? -2.154 1.102 16.406 1 88.69 129 PRO B O 1
ATOM 2444 N N . PRO B 1 130 ? -1.442 1.026 14.211 1 92.12 130 PRO B N 1
ATOM 2445 C CA . PRO B 1 130 ? -2.631 1.692 13.672 1 92.12 130 PRO B CA 1
ATOM 2446 C C . PRO B 1 130 ? -3.914 0.907 13.93 1 92.12 130 PRO B C 1
ATOM 2448 O O . PRO B 1 130 ? -3.9 -0.326 13.93 1 92.12 130 PRO B O 1
ATOM 2451 N N . LYS B 1 131 ? -4.965 1.682 14.133 1 90.75 131 LYS B N 1
ATOM 2452 C CA . LYS B 1 131 ? -6.262 1.062 14.398 1 90.75 131 LYS B CA 1
ATOM 2453 C C . LYS B 1 131 ? -7.117 1.009 13.141 1 90.75 131 LYS B C 1
ATOM 2455 O O . LYS B 1 131 ? -7.996 0.154 13.008 1 90.75 131 LYS B O 1
ATOM 2460 N N . HIS B 1 132 ? -6.871 1.917 12.305 1 93.06 132 HIS B N 1
ATOM 2461 C CA . HIS B 1 132 ? -7.699 2.049 11.117 1 93.06 132 HIS B CA 1
ATOM 2462 C C . HIS B 1 132 ? -6.887 1.803 9.852 1 93.06 132 HIS B C 1
ATOM 2464 O O . HIS B 1 132 ? -5.68 2.039 9.828 1 93.06 132 HIS B O 1
ATOM 2470 N N . VAL B 1 133 ? -7.52 1.38 8.852 1 92 133 VAL B N 1
ATOM 2471 C CA . VAL B 1 133 ? -6.871 1.053 7.586 1 92 133 VAL B CA 1
ATOM 2472 C C . VAL B 1 133 ? -6.172 2.291 7.027 1 92 133 VAL B C 1
ATOM 2474 O O . VAL B 1 133 ? -5.078 2.193 6.461 1 92 133 VAL B O 1
ATOM 2477 N N . GLY B 1 134 ? -6.785 3.406 7.18 1 95.94 134 GLY B N 1
ATOM 2478 C CA . GLY B 1 134 ? -6.164 4.641 6.73 1 95.94 134 GLY B CA 1
ATOM 2479 C C . GLY B 1 134 ? -4.816 4.902 7.383 1 95.94 134 GLY B C 1
ATOM 2480 O O . GLY B 1 134 ? -3.9 5.414 6.742 1 95.94 134 GLY B O 1
ATOM 2481 N N . SER B 1 135 ? -4.711 4.543 8.625 1 97.06 135 SER B N 1
ATOM 2482 C CA . SER B 1 135 ? -3.465 4.742 9.352 1 97.06 135 SER B CA 1
ATOM 2483 C C . SER B 1 135 ? -2.354 3.857 8.797 1 97.06 135 SER B C 1
ATOM 2485 O O . SER B 1 135 ? -1.196 4.277 8.727 1 97.06 135 SER B O 1
ATOM 2487 N N . TRP B 1 136 ? -2.734 2.701 8.461 1 93.19 136 TRP B N 1
ATOM 2488 C CA . TRP B 1 136 ? -1.764 1.804 7.84 1 93.19 136 TRP B CA 1
ATOM 2489 C C . TRP B 1 136 ? -1.28 2.361 6.504 1 93.19 136 TRP B C 1
ATOM 2491 O O . TRP B 1 136 ? -0.087 2.307 6.195 1 93.19 136 TRP B O 1
ATOM 2501 N N . VAL B 1 137 ? -2.189 2.848 5.707 1 95.88 137 VAL B N 1
ATOM 2502 C CA . VAL B 1 137 ? -1.867 3.434 4.41 1 95.88 137 VAL B CA 1
ATOM 2503 C C . VAL B 1 137 ? -0.901 4.602 4.598 1 95.88 137 VAL B C 1
ATOM 2505 O O . VAL B 1 137 ? 0.154 4.652 3.963 1 95.88 137 VAL B O 1
ATOM 2508 N N . VAL B 1 138 ? -1.233 5.492 5.516 1 98.06 138 VAL B N 1
ATOM 2509 C CA . VAL B 1 138 ? -0.44 6.699 5.727 1 98.06 138 VAL B CA 1
ATOM 2510 C C . VAL B 1 138 ? 0.947 6.32 6.242 1 98.06 138 VAL B C 1
ATOM 2512 O O . VAL B 1 138 ? 1.953 6.883 5.801 1 98.06 138 VAL B O 1
ATOM 2515 N N . THR B 1 139 ? 1.017 5.375 7.137 1 96 139 THR B N 1
ATOM 2516 C CA . THR B 1 139 ? 2.287 4.922 7.688 1 96 139 THR B CA 1
ATOM 2517 C C . THR B 1 139 ? 3.182 4.352 6.59 1 96 139 THR B C 1
ATOM 2519 O O . THR B 1 139 ? 4.355 4.719 6.488 1 96 139 THR B O 1
ATOM 2522 N N . ALA B 1 140 ? 2.602 3.535 5.758 1 93.69 140 ALA B N 1
ATOM 2523 C CA . ALA B 1 140 ? 3.367 2.908 4.684 1 93.69 140 ALA B CA 1
ATOM 2524 C C . ALA B 1 140 ? 3.807 3.939 3.648 1 93.69 140 ALA B C 1
ATOM 2526 O O . ALA B 1 140 ? 4.961 3.938 3.213 1 93.69 140 ALA B O 1
ATOM 2527 N N . VAL B 1 141 ? 2.945 4.797 3.234 1 96.56 141 VAL B N 1
ATOM 2528 C CA . VAL B 1 141 ? 3.24 5.801 2.219 1 96.56 141 VAL B CA 1
ATOM 2529 C C . VAL B 1 141 ? 4.277 6.785 2.754 1 96.56 141 VAL B C 1
ATOM 2531 O O . VAL B 1 141 ? 5.207 7.172 2.039 1 96.56 141 VAL B O 1
ATOM 2534 N N . ASP B 1 142 ? 4.117 7.227 4.023 1 95.75 142 ASP B N 1
ATOM 2535 C CA . ASP B 1 142 ? 5.082 8.125 4.652 1 95.75 142 ASP B CA 1
ATOM 2536 C C . ASP B 1 142 ? 6.492 7.535 4.598 1 95.75 142 ASP B C 1
ATOM 2538 O O . ASP B 1 142 ? 7.441 8.219 4.219 1 95.75 142 ASP B O 1
ATOM 2542 N N . LYS B 1 143 ? 6.602 6.293 4.949 1 91.62 143 LYS B N 1
ATOM 2543 C CA . LYS B 1 143 ? 7.902 5.633 4.938 1 91.62 143 LYS B CA 1
ATOM 2544 C C . LYS B 1 143 ? 8.469 5.562 3.523 1 91.62 143 LYS B C 1
ATOM 2546 O O . LYS B 1 143 ? 9.672 5.766 3.318 1 91.62 143 LYS B O 1
ATOM 2551 N N . TRP B 1 144 ? 7.652 5.312 2.582 1 91.25 144 TRP B N 1
ATOM 2552 C CA . TRP B 1 144 ? 8.102 5.238 1.194 1 91.25 144 TRP B CA 1
ATOM 2553 C C . TRP B 1 144 ? 8.562 6.602 0.695 1 91.25 144 TRP B C 1
ATOM 2555 O O . TRP B 1 144 ? 9.617 6.719 0.075 1 91.25 144 TRP B O 1
ATOM 2565 N N . VAL B 1 145 ? 7.82 7.59 0.946 1 92.44 145 VAL B 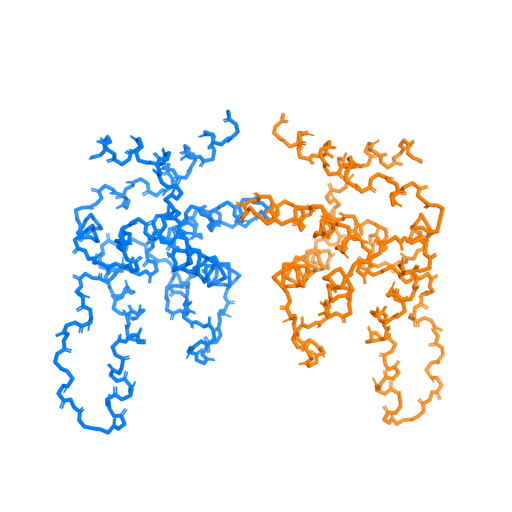N 1
ATOM 2566 C CA . VAL B 1 145 ? 8.148 8.938 0.493 1 92.44 145 VAL B CA 1
ATOM 2567 C C . VAL B 1 145 ? 9.438 9.414 1.17 1 92.44 145 VAL B C 1
ATOM 2569 O O . VAL B 1 145 ? 10.328 9.945 0.511 1 92.44 145 VAL B O 1
ATOM 2572 N N . ALA B 1 146 ? 9.492 9.164 2.48 1 89.62 146 ALA B N 1
ATOM 2573 C CA . ALA B 1 146 ? 10.672 9.57 3.232 1 89.62 146 ALA B CA 1
ATOM 2574 C C . ALA B 1 146 ? 11.922 8.875 2.707 1 89.62 146 ALA B C 1
ATOM 2576 O O . ALA B 1 146 ? 12.969 9.5 2.545 1 89.62 146 ALA B O 1
ATOM 2577 N N . THR B 1 147 ? 11.82 7.609 2.5 1 87.75 147 THR B N 1
ATOM 2578 C CA . THR B 1 147 ? 12.953 6.836 2 1 87.75 147 THR B CA 1
ATOM 2579 C C . THR B 1 147 ? 13.406 7.355 0.638 1 87.75 147 THR B C 1
ATOM 2581 O O . THR B 1 147 ? 14.602 7.512 0.393 1 87.75 147 THR B O 1
ATOM 2584 N N . ASN B 1 148 ? 12.477 7.602 -0.242 1 86.69 148 ASN B N 1
ATOM 2585 C CA . ASN B 1 148 ? 12.805 8.117 -1.566 1 86.69 148 ASN B CA 1
ATOM 2586 C C . ASN B 1 148 ? 13.445 9.5 -1.485 1 86.69 148 ASN B C 1
ATOM 2588 O O . ASN B 1 148 ? 14.352 9.812 -2.26 1 86.69 148 ASN B O 1
ATOM 2592 N N . GLU B 1 149 ? 12.938 10.258 -0.584 1 86 149 GLU B N 1
ATOM 2593 C CA . GLU B 1 149 ? 13.508 11.594 -0.392 1 86 149 GLU B CA 1
ATOM 2594 C C . GLU B 1 149 ? 14.938 11.508 0.127 1 86 149 GLU B C 1
ATOM 2596 O O . GLU B 1 149 ? 15.789 12.312 -0.248 1 86 149 GLU B O 1
ATOM 2601 N N . LEU B 1 150 ? 15.117 10.57 0.923 1 80 150 LEU B N 1
ATOM 2602 C CA . LEU B 1 150 ? 16.438 10.398 1.499 1 80 150 LEU B CA 1
ATOM 2603 C C . LEU B 1 150 ? 17.422 9.859 0.458 1 80 150 LEU B C 1
ATOM 2605 O O . LEU B 1 150 ? 18.594 10.234 0.456 1 80 150 LEU B O 1
ATOM 2609 N N . VAL B 1 151 ? 16.922 9 -0.342 1 78 151 VAL B N 1
ATOM 2610 C CA . VAL B 1 151 ? 17.781 8.344 -1.321 1 78 151 VAL B CA 1
ATOM 2611 C C . VAL B 1 151 ? 18 9.266 -2.521 1 78 151 VAL B C 1
ATOM 2613 O O . VAL B 1 151 ? 19.109 9.359 -3.051 1 78 151 VAL B O 1
ATOM 2616 N N . PHE B 1 152 ? 16.812 9.75 -3.004 1 71.69 152 PHE B N 1
ATOM 2617 C CA . PHE B 1 152 ? 16.906 10.5 -4.254 1 71.69 152 PHE B CA 1
ATOM 2618 C C . PHE B 1 152 ? 17 11.992 -3.984 1 71.69 152 PHE B C 1
ATOM 2620 O O . PHE B 1 152 ? 17.281 12.773 -4.895 1 71.69 152 PHE B O 1
ATOM 2627 N N . LYS B 1 153 ? 17.297 12.305 -2.73 1 61.16 153 LYS B N 1
ATOM 2628 C CA . LYS B 1 153 ? 17.359 13.695 -2.287 1 61.16 153 LYS B CA 1
ATOM 2629 C C . LYS B 1 153 ? 16.297 14.539 -2.977 1 61.16 153 LYS B C 1
ATOM 2631 O O . LYS B 1 153 ? 15.773 15.484 -2.385 1 61.16 153 LYS B O 1
ATOM 2636 N N . LYS B 1 154 ? 16.078 14.266 -4.422 1 49.84 154 LYS B N 1
ATOM 2637 C CA . LYS B 1 154 ? 15.383 15.25 -5.234 1 49.84 154 LYS B CA 1
ATOM 2638 C C . LYS B 1 154 ? 13.992 14.758 -5.637 1 49.84 154 LYS B C 1
ATOM 2640 O O . LYS B 1 154 ? 13.406 15.258 -6.602 1 49.84 154 LYS B O 1
ATOM 2645 N N . THR B 1 155 ? 13.445 13.828 -5.109 1 45.66 155 THR B N 1
ATOM 2646 C CA . THR B 1 155 ? 12.25 13.383 -5.816 1 45.66 155 THR B CA 1
ATOM 2647 C C . THR B 1 155 ? 11.07 14.297 -5.492 1 45.66 155 THR B C 1
ATOM 2649 O O . THR B 1 155 ? 10.625 14.367 -4.344 1 45.66 155 THR B O 1
ATOM 2652 N N . GLN B 1 156 ? 10.922 15.383 -6.133 1 43.25 156 GLN B N 1
ATOM 2653 C CA . GLN B 1 156 ? 9.812 16.297 -5.906 1 43.25 156 GLN B CA 1
ATOM 2654 C C . GLN B 1 156 ? 8.539 15.812 -6.594 1 43.25 156 GLN B C 1
ATOM 2656 O O . GLN B 1 156 ? 8.484 15.742 -7.824 1 43.25 156 GLN B O 1
ATOM 2661 N N . PRO B 1 157 ? 7.816 14.859 -6.078 1 41.19 157 PRO B N 1
ATOM 2662 C CA . PRO B 1 157 ? 6.539 14.617 -6.754 1 41.19 157 PRO B CA 1
ATOM 2663 C C . PRO B 1 157 ? 5.891 15.898 -7.266 1 41.19 157 PRO B C 1
ATOM 2665 O O . PRO B 1 157 ? 5.117 15.867 -8.227 1 41.19 157 PRO B O 1
ATOM 2668 N N . ILE B 1 158 ? 6.004 16.984 -6.535 1 44.56 158 ILE B N 1
ATOM 2669 C CA . ILE B 1 158 ? 5.227 18.219 -6.512 1 44.56 158 ILE B CA 1
ATOM 2670 C C . ILE B 1 158 ? 5.586 19.078 -7.723 1 44.56 158 ILE B C 1
ATOM 2672 O O . ILE B 1 158 ? 5.043 20.172 -7.898 1 44.56 158 ILE B O 1
ATOM 2676 N N . LYS B 1 159 ? 6.586 18.672 -8.406 1 41.41 159 LYS B N 1
ATOM 2677 C CA . LYS B 1 159 ? 6.656 19.672 -9.477 1 41.41 159 LYS B CA 1
ATOM 2678 C C . LYS B 1 159 ? 5.301 19.844 -10.156 1 41.41 159 LYS B C 1
ATOM 2680 O O . LYS B 1 159 ? 4.895 20.969 -10.469 1 41.41 159 LYS B O 1
ATOM 2685 N N . ARG B 1 160 ? 4.762 18.766 -10.375 1 39.03 160 ARG B N 1
ATOM 2686 C CA . ARG B 1 160 ? 3.473 18.969 -11.031 1 39.03 160 ARG B CA 1
ATOM 2687 C C . ARG B 1 160 ? 2.455 19.578 -10.078 1 39.03 160 ARG B C 1
ATOM 2689 O O . ARG B 1 160 ? 1.562 20.312 -10.5 1 39.03 160 ARG B O 1
ATOM 2696 N N . LEU B 1 161 ? 2.521 19.203 -8.781 1 37.84 161 LEU B N 1
ATOM 2697 C CA . LEU B 1 161 ? 1.629 19.906 -7.871 1 37.84 161 LEU B CA 1
ATOM 2698 C C . LEU B 1 161 ? 2.045 21.375 -7.723 1 37.84 161 LEU B C 1
ATOM 2700 O O . LEU B 1 161 ? 1.254 22.203 -7.273 1 37.84 161 LEU B O 1
ATOM 2704 N N . ARG B 1 162 ? 3.293 21.641 -8.008 1 42.53 162 ARG B N 1
ATOM 2705 C CA . ARG B 1 162 ? 3.801 23.016 -7.98 1 42.53 162 ARG B CA 1
ATOM 2706 C C . ARG B 1 162 ? 2.871 23.953 -8.734 1 42.53 162 ARG B C 1
ATOM 2708 O O . ARG B 1 162 ? 2.648 25.094 -8.297 1 42.53 162 ARG B O 1
ATOM 2715 N N . SER B 1 163 ? 2.535 23.453 -9.859 1 38.94 163 SER B N 1
ATOM 2716 C CA . SER B 1 163 ? 1.651 24.422 -10.5 1 38.94 163 SER B CA 1
ATOM 2717 C C . SER B 1 163 ? 0.477 24.781 -9.594 1 38.94 163 SER B C 1
ATOM 2719 O O . SER B 1 163 ? 0.022 25.922 -9.578 1 38.94 163 SER B O 1
ATOM 2721 N N . LEU B 1 164 ? 0.147 23.891 -8.828 1 35.75 164 LEU B N 1
ATOM 2722 C CA . LEU B 1 164 ? -0.955 24.203 -7.918 1 35.75 164 LEU B CA 1
ATOM 2723 C C . LEU B 1 164 ? -0.476 25.047 -6.746 1 35.75 164 LEU B C 1
ATOM 2725 O O . LEU B 1 164 ? -1.191 25.953 -6.293 1 35.75 164 LEU B O 1
ATOM 2729 N N . MET B 1 165 ? 0.693 24.781 -6.203 1 38.34 165 MET B N 1
ATOM 2730 C CA . MET B 1 165 ? 1.262 25.484 -5.062 1 38.34 165 MET B CA 1
ATOM 2731 C C . MET B 1 165 ? 1.603 26.922 -5.441 1 38.34 165 MET B C 1
ATOM 2733 O O . MET B 1 165 ? 1.522 27.828 -4.602 1 38.34 165 MET B O 1
ATOM 2737 N N . SER B 1 166 ? 2.164 27.094 -6.555 1 38.75 166 SER B N 1
ATOM 2738 C CA . SER B 1 166 ? 2.463 28.484 -6.93 1 38.75 166 SER B CA 1
ATOM 2739 C C . SER B 1 166 ? 1.188 29.312 -7.035 1 38.75 166 SER B C 1
ATOM 2741 O O . SER B 1 166 ? 1.229 30.531 -6.898 1 38.75 166 SER B O 1
ATOM 2743 N N . ARG B 1 167 ? 0.212 28.703 -7.305 1 37.97 167 ARG B N 1
ATOM 2744 C CA . ARG B 1 167 ? -0.97 29.547 -7.41 1 37.97 167 ARG B CA 1
ATOM 2745 C C . ARG B 1 167 ? -1.566 29.828 -6.035 1 37.97 167 ARG B C 1
ATOM 2747 O O . ARG B 1 167 ? -2.463 30.672 -5.902 1 37.97 167 ARG B O 1
ATOM 2754 N N . ALA B 1 168 ? -1.101 29.125 -5.004 1 32.78 168 ALA B N 1
ATOM 2755 C CA . ALA B 1 168 ? -1.577 29.516 -3.68 1 32.78 168 ALA B CA 1
ATOM 2756 C C . ALA B 1 168 ? -0.648 30.547 -3.047 1 32.78 168 ALA B C 1
ATOM 2758 O O . ALA B 1 168 ? 0.567 30.516 -3.256 1 32.78 168 ALA B O 1
#

InterPro domains:
  IPR003607 HD/PDEase domain [cd00077] (35-161)

Foldseek 3Di:
DVVVVLLVVLCVLCVCVLPDPLLVLQQVADDLLRTPQLLLQQLLSVLLVVCVVVVHDSNQLSNLSSLLQSANDHLVPDDCPDDDPVSVVVPVVLCRLVNSLVVCVVPHDHDPLSNQLNNALCPPVPPDHGDDPSNVSSNVSSVVSSVCCNVVVDPRPCVVVVVVSVVD/DVVVVLLVVLCVLCVCVLPDPLLVLQQVADDLLRTPQLLLQQLLSVLLVVCVVVVHDSNQLSNLSSLLQSANDHLVPDDCPDDDPVSVVPPVVLCRLVNSLVVCVVPHDHDPLSNQLNNALCPPVPPDHGDDPSNVSSNVSSVVSSVCCNVVVDDRPCVVVVVVSVVD

Radius of gyration: 22.09 Å; Cα contacts (8 Å, |Δi|>4): 470; chains: 2; bounding box: 38×67×55 Å

Solvent-accessible surface area (backbone atoms only — not comparable to full-atom values): 17930 Å² total; per-residue (Å²): 112,67,65,54,55,54,48,51,54,49,42,70,67,39,42,73,55,66,66,29,69,74,54,49,52,25,59,76,32,82,35,71,82,63,15,40,35,55,50,24,48,45,30,10,50,54,27,24,50,50,23,56,74,72,69,48,64,36,59,57,33,20,50,20,30,38,40,26,71,41,46,92,64,75,53,83,71,60,78,84,69,62,76,64,72,59,31,61,65,50,39,46,78,72,46,41,22,58,49,3,42,53,46,43,56,72,77,43,94,68,54,71,65,29,48,42,21,15,55,27,32,57,40,79,82,41,86,57,72,56,87,45,71,55,15,49,44,34,21,53,38,40,52,50,52,51,50,42,23,64,71,56,53,60,66,60,80,42,62,71,49,36,64,56,53,69,72,95,113,69,67,54,54,55,49,52,54,48,41,70,67,38,40,72,56,65,63,29,69,75,55,50,54,24,60,77,33,81,36,70,82,64,15,40,35,55,51,25,49,48,30,11,49,53,27,24,51,51,22,55,73,72,68,47,66,35,59,57,35,20,50,19,28,38,40,27,72,41,45,92,63,75,53,83,72,59,77,83,67,62,74,65,73,59,31,60,66,51,39,45,78,72,46,41,21,58,50,3,43,56,46,42,56,72,77,44,94,68,54,73,64,29,49,43,21,16,54,29,33,56,40,76,85,40,85,59,73,58,88,44,70,55,14,49,45,35,20,54,38,40,53,52,53,50,50,43,24,62,72,55,50,63,66,61,79,42,61,72,49,35,65,58,50,70,72,91

pLDDT: mean 81.74, std 20.73, range [32.12, 98.69]

Organism: Acetobacterium woodii (strain ATCC 29683 / DSM 1030 / JCM 2381 / KCTC 1655 / WB1) (NCBI:txid931626)

Secondary structure (DSSP, 8-state):
-HHHHHHHHHHHHHHHHHT-HHHHGGGGS-STTT-HHHHHHHHHHHHHHHHHHHT--HHHHHHHHHTTT---S-STTS-----SHHHHH--GGGTHHHHHHHHHHHHS---HHHHHHHHHTTTTTSSSPPSSHHHHHHHHHHHHHHHHHHHHS---TTHHHHHHHHT-/-HHHHHHHHHHHHHHHHHT-HHHHGGGGS--TTT-HHHHHHHHHHHHHHHHHHHT--HHHHHHHHHTTT---S-STTS-----SHHHHH--GGGTHHHHHHHHHHHHS---HHHHHHHHHTTTTTSSS--SSHHHHHHHHHHHHHHHHHHHHS---TTHHHHHHHHT-

Nearest PDB structures (foldseek):
  7yse-assembly1_C  TM=7.569E-01  e=2.342E-02  Escherichia coli K-12
  3m1t-assembly1_A  TM=5.849E-01  e=9.305E-02  Shewanella amazonensis SB2B
  6b7q-assembly1_A  TM=4.601E-01  e=6.765E+00  Legionella pneumophila
  7yse-assembly1_C  TM=7.570E-01  e=2.848E-02  Escherichia coli K-12
  2dqb-assembly1_E  TM=6.424E-01  e=5.145E-02  Thermus thermophilus HB8

Sequence (336 aa):
MEERKYYDEFETIVGDILIHNEFQKLKKIDHHGNGLFQHSVAVGYYSFRVARLFGLDCRSIARGAILHDFFLESWQGKVKTGKGLKRIKEMHGFSHPKTALVNARKFFEIDERQADMIVKHMFPLTPIPPKHVGSWVVTAVDKWVATNELVFKKTQPIKRLRSLMSRAMEERKYYDEFETIVGDILIHNEFQKLKKIDHHGNGLFQHSVAVGYYSFRVARLFGLDCRSIARGAILHDFFLESWQGKVKTGKGLKRIKEMHGFSHPKTALVNARKFFEIDERQADMIVKHMFPLTPIPPKHVGSWVVTAVDKWVATNELVFKKTQPIKRLRSLMSRA